Protein AF-A0A915CY37-F1 (afdb_monomer_lite)

pLDDT: mean 70.89, std 15.62, range [31.48, 91.0]

Radius of gyration: 23.29 Å; chains: 1; bounding box: 52×42×86 Å

Secondary structure (DSSP, 8-state):
--HHHHHHHHHHHHHHHHHHHHHHHHHHHHHHHHHHHH-GGGSSSS---HHHHHHHHHHHHHHHHHHHHHHHHHHHHSTT------HHHHHHHHHHHHHHHHHTHHHHHHHHHHHHHHHH-TTT--HHHHHHHHHHHHHHHHHHHHHHHHHHHHT--S---TTTT--HHHHHHHHHHHHHHHHHHHHHHHHHS--SSS----S--------------

Structure (mmCIF, N/CA/C/O backbone):
data_AF-A0A915CY37-F1
#
_entry.id   AF-A0A915CY37-F1
#
loop_
_atom_site.group_PDB
_atom_site.id
_atom_site.type_symbol
_atom_site.label_atom_id
_atom_site.label_alt_id
_atom_site.label_comp_id
_atom_site.label_asym_id
_atom_site.label_entity_id
_atom_site.label_seq_id
_atom_site.pdbx_PDB_ins_code
_atom_site.Cartn_x
_atom_site.Cartn_y
_atom_site.Cartn_z
_atom_site.occupancy
_atom_site.B_iso_or_equiv
_atom_site.auth_seq_id
_atom_site.auth_comp_id
_atom_site.auth_asym_id
_atom_site.auth_atom_id
_atom_site.pdbx_PDB_model_num
ATOM 1 N N . MET A 1 1 ? 27.012 -12.421 -18.383 1.00 58.69 1 MET A N 1
ATOM 2 C CA . MET A 1 1 ? 25.727 -11.743 -18.124 1.00 58.69 1 MET A CA 1
ATOM 3 C C . MET A 1 1 ? 26.058 -10.317 -17.745 1.00 58.69 1 MET A C 1
ATOM 5 O O . MET A 1 1 ? 26.716 -10.110 -16.731 1.00 58.69 1 MET A O 1
ATOM 9 N N . ASP A 1 2 ? 25.718 -9.362 -18.604 1.00 83.19 2 ASP A N 1
ATOM 10 C CA . ASP A 1 2 ? 26.128 -7.971 -18.419 1.00 83.19 2 ASP A CA 1
ATOM 11 C C . ASP A 1 2 ? 25.409 -7.345 -17.228 1.00 83.19 2 ASP A C 1
ATOM 13 O O . ASP A 1 2 ? 24.249 -7.659 -16.947 1.00 83.19 2 ASP A O 1
ATOM 17 N N . ARG A 1 3 ? 26.080 -6.428 -16.528 1.00 75.56 3 ARG A N 1
ATOM 18 C CA . ARG A 1 3 ? 25.553 -5.782 -15.314 1.00 75.56 3 ARG A CA 1
ATOM 19 C C . ARG A 1 3 ? 24.187 -5.117 -15.538 1.00 75.56 3 ARG A C 1
ATOM 21 O O . ARG A 1 3 ? 23.381 -5.074 -14.617 1.00 75.56 3 ARG A O 1
ATOM 28 N N . GLN A 1 4 ? 23.924 -4.628 -16.750 1.00 75.88 4 GLN A N 1
ATOM 29 C CA . GLN A 1 4 ? 22.629 -4.065 -17.148 1.00 75.88 4 GLN A CA 1
ATOM 30 C C . GLN A 1 4 ? 21.541 -5.136 -17.266 1.00 75.88 4 GLN A C 1
ATOM 32 O O . GLN A 1 4 ? 20.464 -4.966 -16.703 1.00 75.88 4 GLN A O 1
ATOM 37 N N . SER A 1 5 ? 21.842 -6.273 -17.903 1.00 78.25 5 SER A N 1
ATOM 38 C CA . SER A 1 5 ? 20.896 -7.391 -17.988 1.00 78.25 5 SER A CA 1
ATOM 39 C C . SER A 1 5 ? 20.498 -7.893 -16.596 1.00 78.25 5 SER A C 1
ATOM 41 O O . SER A 1 5 ? 19.314 -8.059 -16.325 1.00 78.25 5 SER A O 1
ATOM 43 N N . LEU A 1 6 ? 21.456 -8.023 -15.669 1.00 77.38 6 LEU A N 1
ATOM 44 C CA . LEU A 1 6 ? 21.175 -8.423 -14.287 1.00 77.38 6 LEU A CA 1
ATOM 45 C C . LEU A 1 6 ? 20.238 -7.450 -13.566 1.00 77.38 6 LEU A C 1
ATOM 47 O O . LEU A 1 6 ? 19.305 -7.896 -12.905 1.00 77.38 6 LEU A O 1
ATOM 51 N N . LYS A 1 7 ? 20.448 -6.138 -13.719 1.00 76.25 7 LYS A N 1
ATOM 52 C CA . LYS A 1 7 ? 19.550 -5.125 -13.147 1.00 76.25 7 LYS A CA 1
ATOM 53 C C . LYS A 1 7 ? 18.129 -5.236 -13.702 1.00 76.25 7 LYS A C 1
ATOM 55 O O . LYS A 1 7 ? 17.183 -5.184 -12.927 1.00 76.25 7 LYS A O 1
ATOM 60 N N . ALA A 1 8 ? 17.984 -5.441 -15.011 1.00 77.88 8 ALA A N 1
ATOM 61 C CA . ALA A 1 8 ? 16.674 -5.586 -15.642 1.00 77.88 8 ALA A CA 1
ATOM 62 C C . ALA A 1 8 ? 15.913 -6.823 -15.129 1.00 77.88 8 ALA A C 1
ATOM 64 O O . ALA A 1 8 ? 14.722 -6.738 -14.840 1.00 77.88 8 ALA A O 1
ATOM 65 N N . TYR A 1 9 ? 16.601 -7.959 -14.958 1.00 82.00 9 TYR A N 1
ATOM 66 C CA . TYR A 1 9 ? 15.995 -9.165 -14.381 1.00 82.00 9 TYR A CA 1
ATOM 67 C C . TYR A 1 9 ? 15.599 -8.985 -12.911 1.00 82.00 9 TYR A C 1
ATOM 69 O O . TYR A 1 9 ? 14.530 -9.446 -12.515 1.00 82.00 9 TYR A O 1
ATOM 77 N N . LEU A 1 10 ? 16.432 -8.313 -12.109 1.00 80.94 10 LEU A N 1
ATOM 78 C CA . LEU A 1 10 ? 16.114 -8.020 -10.708 1.00 80.94 10 LEU A CA 1
ATOM 79 C C . LEU A 1 10 ? 14.886 -7.110 -10.591 1.00 80.94 10 LEU A C 1
ATOM 81 O O . LEU A 1 10 ? 13.964 -7.440 -9.854 1.00 80.94 10 LEU A O 1
ATOM 85 N N . SER A 1 11 ? 14.822 -6.045 -11.391 1.00 79.75 11 SER A N 1
ATOM 86 C CA . SER A 1 11 ? 13.681 -5.121 -11.407 1.00 79.75 11 SER A CA 1
ATOM 87 C C . SER A 1 11 ? 12.370 -5.806 -11.819 1.00 79.75 11 SER A C 1
ATOM 89 O O . SER A 1 11 ? 11.317 -5.560 -11.224 1.00 79.75 11 SER A O 1
ATOM 91 N N . LEU A 1 12 ? 12.416 -6.728 -12.790 1.00 83.75 12 LEU A N 1
ATOM 92 C CA . LEU A 1 12 ? 11.251 -7.548 -13.134 1.00 83.75 12 LEU A CA 1
ATOM 93 C C . LEU A 1 12 ? 10.827 -8.437 -11.962 1.00 83.75 12 LEU A C 1
ATOM 95 O O . LEU A 1 12 ? 9.642 -8.519 -11.642 1.00 83.75 12 LEU A O 1
ATOM 99 N N . PHE A 1 13 ? 11.784 -9.134 -11.350 1.00 84.69 13 PHE A N 1
ATOM 100 C CA . PHE A 1 13 ? 11.511 -10.033 -10.233 1.00 84.69 13 PHE A CA 1
ATOM 101 C C . PHE A 1 13 ? 10.857 -9.284 -9.063 1.00 84.69 13 PHE A C 1
ATOM 103 O O . PHE A 1 13 ? 9.846 -9.741 -8.528 1.00 84.69 13 PHE A O 1
ATOM 110 N N . GLU A 1 14 ? 11.370 -8.100 -8.734 1.00 79.88 14 GLU A N 1
ATOM 111 C CA . GLU A 1 14 ? 10.792 -7.186 -7.744 1.00 79.88 14 GLU A CA 1
ATOM 112 C C . GLU A 1 14 ? 9.371 -6.757 -8.128 1.00 79.88 14 GLU A C 1
ATOM 114 O O . GLU A 1 14 ? 8.460 -6.847 -7.305 1.00 79.88 14 GLU A O 1
ATOM 119 N N . SER A 1 15 ? 9.143 -6.390 -9.393 1.00 83.62 15 SER A N 1
ATOM 120 C CA . SER A 1 15 ? 7.812 -6.018 -9.894 1.00 83.62 15 SER A CA 1
ATOM 121 C C . SER A 1 15 ? 6.802 -7.164 -9.753 1.00 83.62 15 SER A C 1
ATOM 123 O O . SER A 1 15 ? 5.663 -6.943 -9.343 1.00 83.62 15 SER A O 1
ATOM 125 N N . CYS A 1 16 ? 7.210 -8.407 -10.032 1.00 86.00 16 CYS A N 1
ATOM 126 C CA . CYS A 1 16 ? 6.372 -9.601 -9.868 1.00 86.00 16 CYS A CA 1
ATOM 127 C C . CYS A 1 16 ? 6.009 -9.871 -8.401 1.00 86.00 16 CYS A C 1
ATOM 129 O O . CYS A 1 16 ? 4.860 -10.223 -8.098 1.00 86.00 16 CYS A O 1
ATOM 131 N N . ILE A 1 17 ? 6.969 -9.707 -7.485 1.00 84.81 17 ILE A N 1
ATOM 132 C CA . ILE A 1 17 ? 6.712 -9.817 -6.044 1.00 84.81 17 ILE A CA 1
ATOM 133 C C . ILE A 1 17 ? 5.751 -8.715 -5.604 1.00 84.81 17 ILE A C 1
ATOM 135 O O . ILE A 1 17 ? 4.761 -9.014 -4.932 1.00 84.81 17 ILE A O 1
ATOM 139 N N . SER A 1 18 ? 6.000 -7.469 -6.016 1.00 82.75 18 SER A N 1
ATOM 140 C CA . SER A 1 18 ? 5.155 -6.332 -5.651 1.00 82.75 18 SER A CA 1
ATOM 141 C C . SER A 1 18 ? 3.719 -6.531 -6.147 1.00 82.75 18 SER A C 1
ATOM 143 O O . SER A 1 18 ? 2.783 -6.484 -5.345 1.00 82.75 18 SER A O 1
ATOM 145 N N . LEU A 1 19 ? 3.531 -6.925 -7.415 1.00 87.44 19 LEU A N 1
ATOM 146 C CA . LEU A 1 19 ? 2.213 -7.232 -7.986 1.00 87.44 19 LEU A CA 1
ATOM 147 C C . LEU A 1 19 ? 1.474 -8.310 -7.178 1.00 87.44 19 LEU A C 1
ATOM 149 O O . LEU A 1 19 ? 0.294 -8.157 -6.850 1.00 87.44 19 LEU A O 1
ATOM 153 N N . SER A 1 20 ? 2.175 -9.393 -6.832 1.00 87.69 20 SER A N 1
ATOM 154 C CA . SER A 1 20 ? 1.618 -10.483 -6.022 1.00 87.69 20 SER A CA 1
ATOM 155 C C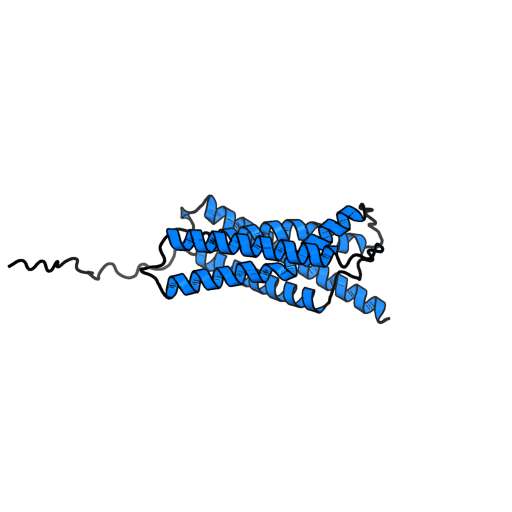 . SER A 1 20 ? 1.211 -9.994 -4.632 1.00 87.69 20 SER A C 1
ATOM 157 O O . SER A 1 20 ? 0.159 -10.379 -4.116 1.00 87.69 20 SER A O 1
ATOM 159 N N . SER A 1 21 ? 2.011 -9.109 -4.037 1.00 85.00 21 SER A N 1
ATOM 160 C CA . SER A 1 21 ? 1.745 -8.544 -2.717 1.00 85.00 21 SER A CA 1
ATOM 161 C C . SER A 1 21 ? 0.514 -7.630 -2.723 1.00 85.00 21 SER A C 1
ATOM 163 O O . SER A 1 21 ? -0.370 -7.812 -1.883 1.00 85.00 21 SER A O 1
ATOM 165 N N . HIS A 1 22 ? 0.362 -6.757 -3.727 1.00 86.31 22 HIS A N 1
ATOM 166 C CA . HIS A 1 22 ? -0.850 -5.954 -3.907 1.00 86.31 22 HIS A CA 1
ATOM 167 C C . HIS A 1 22 ? -2.082 -6.822 -4.117 1.00 86.31 22 HIS A C 1
ATOM 169 O O . HIS A 1 22 ? -3.117 -6.554 -3.513 1.00 86.31 22 HIS A O 1
ATOM 175 N N . PHE A 1 23 ? -1.993 -7.879 -4.927 1.00 89.44 23 PHE A N 1
ATOM 176 C CA . PHE A 1 23 ? -3.122 -8.785 -5.140 1.00 89.44 23 PHE A CA 1
ATOM 177 C C . PHE A 1 23 ? -3.599 -9.418 -3.825 1.00 89.44 23 PHE A C 1
ATOM 179 O O . PHE A 1 23 ? -4.795 -9.410 -3.519 1.00 89.44 23 PHE A O 1
ATOM 186 N N . ILE A 1 24 ? -2.660 -9.914 -3.014 1.00 86.81 24 ILE A N 1
ATOM 187 C CA . ILE A 1 24 ? -2.952 -10.482 -1.693 1.00 86.81 24 ILE A CA 1
ATOM 188 C C . ILE A 1 24 ? -3.543 -9.411 -0.767 1.00 86.81 24 ILE A C 1
ATOM 190 O O . ILE A 1 24 ? -4.560 -9.662 -0.116 1.00 86.81 24 ILE A O 1
ATOM 194 N N . ALA A 1 25 ? -2.954 -8.214 -0.728 1.00 84.94 25 ALA A N 1
ATOM 195 C CA . ALA A 1 25 ? -3.422 -7.105 0.097 1.00 84.94 25 ALA A CA 1
ATOM 196 C C . ALA A 1 25 ? -4.851 -6.683 -0.274 1.00 84.94 25 ALA A C 1
ATOM 198 O O . ALA A 1 25 ? -5.703 -6.581 0.609 1.00 84.94 25 ALA A O 1
ATOM 199 N N . ILE A 1 26 ? -5.146 -6.516 -1.567 1.00 89.94 26 ILE A N 1
ATOM 200 C CA . ILE A 1 26 ? -6.493 -6.220 -2.074 1.00 89.94 26 ILE A CA 1
ATOM 201 C C . ILE A 1 26 ? -7.457 -7.313 -1.613 1.00 89.94 26 ILE A C 1
ATOM 203 O O . ILE A 1 26 ? -8.455 -7.021 -0.957 1.00 89.94 26 ILE A O 1
ATOM 207 N N . ALA A 1 27 ? -7.142 -8.584 -1.873 1.00 88.88 27 ALA A N 1
ATOM 208 C CA . ALA A 1 27 ? -8.024 -9.693 -1.522 1.00 88.88 27 ALA A CA 1
ATOM 209 C C . ALA A 1 27 ? -8.322 -9.757 -0.012 1.00 88.88 27 ALA A C 1
ATOM 211 O O . ALA A 1 27 ? -9.480 -9.908 0.393 1.00 88.88 27 ALA A O 1
ATOM 212 N N . LEU A 1 28 ? -7.297 -9.625 0.835 1.00 88.19 28 LEU A N 1
ATOM 213 C CA . LEU A 1 28 ? -7.430 -9.750 2.287 1.00 88.19 28 LEU A CA 1
ATOM 214 C C . LEU A 1 28 ? -8.090 -8.520 2.916 1.00 88.19 28 LEU A C 1
ATOM 216 O O . LEU A 1 28 ? -9.052 -8.668 3.677 1.00 88.19 28 LEU A O 1
ATOM 220 N N . PHE A 1 29 ? -7.641 -7.309 2.579 1.00 89.19 29 PHE A N 1
ATOM 221 C CA . PHE A 1 29 ? -8.205 -6.086 3.147 1.00 89.19 29 PHE A CA 1
ATOM 222 C C . PHE A 1 29 ? -9.615 -5.803 2.632 1.00 89.19 29 PHE A C 1
ATOM 224 O O . PHE A 1 29 ? -10.470 -5.444 3.441 1.00 89.19 29 PHE A O 1
ATOM 231 N N . SER A 1 30 ? -9.927 -6.042 1.353 1.00 91.00 30 SER A N 1
ATOM 232 C CA . SER A 1 30 ? -11.305 -5.913 0.855 1.00 91.00 30 SER A CA 1
ATOM 233 C C . SER A 1 30 ? -12.243 -6.909 1.534 1.00 91.00 30 SER A C 1
ATOM 235 O O . SER A 1 30 ? -13.367 -6.553 1.898 1.00 91.00 30 SER A O 1
ATOM 237 N N . ARG A 1 31 ? -11.784 -8.142 1.782 1.00 88.06 31 ARG A N 1
ATOM 238 C CA . ARG A 1 31 ? -12.565 -9.148 2.513 1.00 88.06 31 ARG A CA 1
ATOM 239 C C . ARG A 1 31 ? -12.806 -8.737 3.967 1.00 88.06 31 ARG A C 1
ATOM 241 O O . ARG A 1 31 ? -13.934 -8.852 4.451 1.00 88.06 31 ARG A O 1
ATOM 248 N N . LEU A 1 32 ? -11.783 -8.241 4.662 1.00 86.38 32 LEU A N 1
ATOM 249 C CA . LEU A 1 32 ? -11.913 -7.716 6.026 1.00 86.38 32 LEU A CA 1
A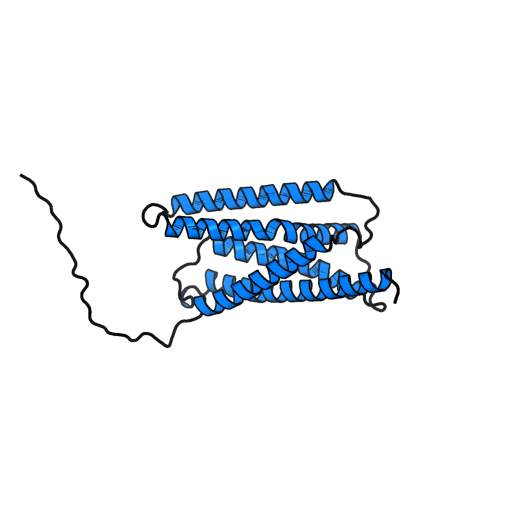TOM 250 C C . LEU A 1 32 ? -12.860 -6.513 6.082 1.00 86.38 32 LEU A C 1
ATOM 252 O O . LEU A 1 32 ? -13.743 -6.473 6.939 1.00 86.38 32 LEU A O 1
ATOM 256 N N . LEU A 1 33 ? -12.733 -5.576 5.140 1.00 89.19 33 LEU A N 1
ATOM 257 C CA . LEU A 1 33 ? -13.603 -4.407 5.018 1.00 89.19 33 LEU A CA 1
ATOM 258 C C . LEU A 1 33 ? -15.063 -4.825 4.786 1.00 89.19 33 LEU A C 1
ATOM 260 O O . LEU A 1 33 ? -15.971 -4.315 5.445 1.00 89.19 33 LEU A O 1
ATOM 264 N N . TYR A 1 34 ? -15.294 -5.819 3.923 1.00 88.62 34 TYR A N 1
ATOM 265 C CA . TYR A 1 34 ? -16.619 -6.392 3.693 1.00 88.62 34 TYR A CA 1
ATOM 266 C C . TYR A 1 34 ? -17.222 -6.974 4.980 1.00 88.62 34 TYR A C 1
ATOM 268 O O . TYR A 1 34 ? -18.375 -6.680 5.310 1.00 88.62 34 TYR A O 1
ATOM 276 N N . TYR A 1 35 ? -16.452 -7.749 5.755 1.00 85.75 35 TYR A N 1
ATOM 277 C CA . TYR A 1 35 ? -16.937 -8.271 7.037 1.00 85.75 35 TYR A CA 1
ATOM 278 C C . TYR A 1 35 ? -17.208 -7.158 8.055 1.00 85.75 35 TYR A C 1
ATOM 280 O O . TYR A 1 35 ? -18.227 -7.197 8.748 1.00 85.75 35 TYR A O 1
ATOM 288 N N . ALA A 1 36 ? -16.349 -6.142 8.108 1.00 84.38 36 ALA A N 1
ATOM 289 C CA . ALA A 1 36 ? -16.472 -5.011 9.020 1.00 84.38 36 ALA A CA 1
ATOM 290 C C . ALA A 1 36 ? -17.715 -4.146 8.756 1.00 84.38 36 ALA A C 1
ATOM 292 O O . ALA A 1 36 ? -18.357 -3.662 9.694 1.00 84.38 36 ALA A O 1
ATOM 293 N N . ILE A 1 37 ? -18.060 -3.941 7.484 1.00 83.44 37 ILE A N 1
ATOM 294 C CA . ILE A 1 37 ? -19.181 -3.089 7.077 1.00 83.44 37 ILE A CA 1
ATOM 295 C C . ILE A 1 37 ? -20.487 -3.886 7.078 1.00 83.44 37 ILE A C 1
ATOM 297 O O . ILE A 1 37 ? -21.446 -3.479 7.734 1.00 83.44 37 ILE A O 1
ATOM 301 N N . PHE A 1 38 ? -20.516 -5.038 6.402 1.00 84.12 38 PHE A N 1
ATOM 302 C CA . PHE A 1 38 ? -21.759 -5.751 6.086 1.00 84.12 3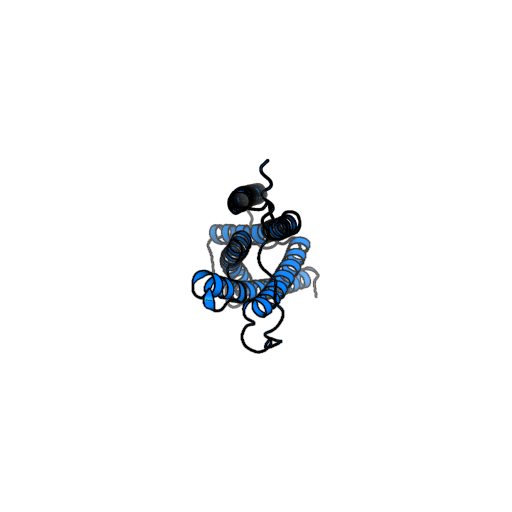8 PHE A CA 1
ATOM 303 C C . PHE A 1 38 ? -22.044 -6.952 6.994 1.00 84.12 38 PHE A C 1
ATOM 305 O O . PHE A 1 38 ? -23.203 -7.306 7.200 1.00 84.12 38 PHE A O 1
ATOM 312 N N . LYS A 1 39 ? -21.018 -7.590 7.572 1.00 80.31 39 LYS A N 1
ATOM 313 C CA . LYS A 1 39 ? -21.164 -8.821 8.376 1.00 80.31 39 LYS A CA 1
ATOM 314 C C . LYS A 1 39 ? -20.598 -8.677 9.792 1.00 80.31 39 LYS A C 1
ATOM 316 O O . LYS A 1 39 ? -19.980 -9.600 10.318 1.00 80.31 39 LYS A O 1
ATOM 321 N N . ARG A 1 40 ? -20.897 -7.554 10.458 1.00 73.62 40 ARG A N 1
ATOM 322 C CA . ARG A 1 40 ? -20.432 -7.245 11.829 1.00 73.62 40 ARG A CA 1
ATOM 323 C C . ARG A 1 40 ? -20.666 -8.371 12.840 1.00 73.62 40 ARG A C 1
ATOM 325 O O . ARG A 1 40 ? -19.817 -8.610 13.685 1.00 73.62 40 ARG A O 1
ATOM 332 N N . LYS A 1 41 ? -21.781 -9.103 12.716 1.00 73.50 41 LYS A N 1
ATOM 333 C CA . LYS A 1 41 ? -22.140 -10.234 13.596 1.00 73.50 41 LYS A CA 1
ATOM 334 C C . LYS A 1 41 ? -21.164 -11.424 13.528 1.00 73.50 41 LYS A C 1
ATOM 336 O O . LYS A 1 41 ? -21.216 -12.282 14.401 1.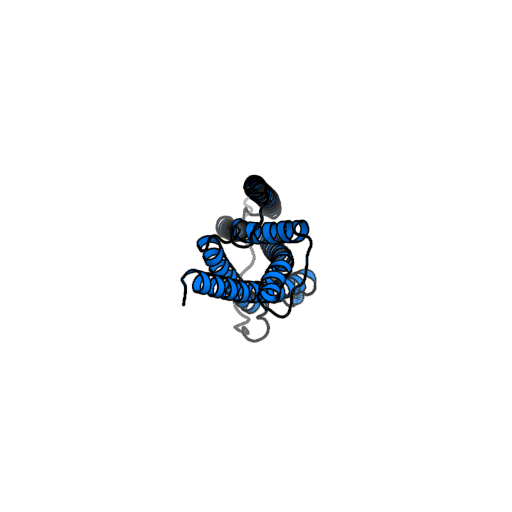00 73.50 41 LYS A O 1
ATOM 341 N N . VAL A 1 42 ? -20.327 -11.503 12.490 1.00 72.94 42 VAL A N 1
ATOM 342 C CA . VAL A 1 42 ? -19.346 -12.583 12.280 1.00 72.94 42 VAL A CA 1
ATOM 343 C C . VAL A 1 42 ? -18.010 -12.276 12.965 1.00 72.94 42 VAL A C 1
ATOM 345 O O . VAL A 1 42 ? -17.263 -13.200 13.274 1.00 72.94 42 VAL A O 1
ATOM 348 N N . MET A 1 43 ? -17.706 -11.003 13.235 1.00 69.50 43 MET A N 1
ATOM 349 C CA . MET A 1 43 ? -16.449 -10.631 13.881 1.00 69.50 43 MET A CA 1
ATOM 350 C C . MET A 1 43 ? -16.490 -10.923 15.383 1.00 69.50 43 MET A C 1
ATOM 352 O O . MET A 1 43 ? -17.478 -10.645 16.063 1.00 69.50 43 MET A O 1
ATOM 356 N N . SER A 1 44 ? -15.384 -11.442 15.918 1.00 64.81 44 SER A N 1
ATOM 357 C CA . SER A 1 44 ? -15.204 -11.657 17.361 1.00 64.81 44 SER A CA 1
ATOM 358 C C . SER A 1 44 ? -15.219 -10.346 18.159 1.00 64.81 44 SER A C 1
ATOM 360 O O . SER A 1 44 ? -15.607 -10.337 19.329 1.00 64.81 44 SER A O 1
ATOM 362 N N . VAL A 1 45 ? -14.849 -9.240 17.509 1.00 64.19 45 VAL A N 1
ATOM 363 C CA . VAL A 1 45 ? -14.839 -7.881 18.054 1.00 64.19 45 VAL A CA 1
ATOM 364 C C . VAL A 1 45 ? -16.093 -7.142 17.586 1.00 64.19 45 VAL A C 1
ATOM 366 O O . VAL A 1 45 ? -16.357 -7.069 16.389 1.00 64.19 45 VAL A O 1
ATOM 369 N N . GLY A 1 46 ? -16.852 -6.561 18.522 1.00 60.66 46 GLY A N 1
ATOM 370 C CA . GLY A 1 46 ? -18.139 -5.915 18.222 1.00 60.66 46 GLY A CA 1
ATOM 371 C C . GLY A 1 46 ? -18.056 -4.749 17.227 1.00 60.66 46 GLY A C 1
ATOM 372 O O . GLY A 1 46 ? -19.016 -4.501 16.498 1.00 60.66 46 GLY A O 1
ATOM 373 N N . GLN A 1 47 ? -16.913 -4.054 17.155 1.00 69.38 47 GLN A N 1
ATOM 374 C CA . GLN A 1 47 ? -16.669 -2.990 16.180 1.00 69.38 47 GLN A CA 1
ATOM 375 C C . GLN A 1 47 ? -15.163 -2.757 15.972 1.00 69.38 47 GLN A C 1
ATOM 377 O O . GLN A 1 47 ? -14.398 -2.692 16.934 1.00 69.38 47 GLN A O 1
ATOM 382 N N . LEU A 1 48 ? -14.735 -2.606 14.715 1.00 75.31 48 LEU A N 1
ATOM 383 C CA . LEU A 1 48 ? -13.382 -2.151 14.372 1.00 75.31 48 LEU A CA 1
ATOM 384 C C . LEU A 1 48 ? -13.239 -0.646 14.640 1.00 75.31 48 LEU A C 1
ATOM 386 O O . LEU A 1 48 ? -14.204 0.107 14.486 1.00 75.31 48 LEU A O 1
ATOM 390 N N . SER A 1 49 ? -12.042 -0.197 15.035 1.00 76.62 49 SER A N 1
ATOM 391 C CA . SER A 1 49 ? -11.790 1.241 15.173 1.00 76.62 49 SER A CA 1
ATOM 392 C C . SER A 1 49 ? -11.857 1.919 13.803 1.00 76.62 49 SER A C 1
ATOM 394 O O . SER A 1 49 ? -11.553 1.315 12.773 1.00 76.62 49 SER A O 1
ATOM 396 N N . HIS A 1 50 ? -12.271 3.187 13.785 1.00 77.00 50 HIS A N 1
ATOM 397 C CA . HIS A 1 50 ? -12.373 3.940 12.536 1.00 77.00 50 HIS A CA 1
ATOM 398 C C . HIS A 1 50 ? -10.994 4.113 11.878 1.00 77.00 50 HIS A C 1
ATOM 400 O O . HIS A 1 50 ? -10.905 4.080 10.657 1.00 77.00 50 HIS A O 1
ATOM 406 N N . SER A 1 51 ? -9.920 4.195 12.672 1.00 75.25 51 SER A N 1
ATOM 407 C CA . SER A 1 51 ? -8.538 4.225 12.180 1.00 75.25 51 SER A CA 1
ATOM 408 C C . SER A 1 51 ? -8.155 2.935 11.454 1.00 75.25 51 SER A C 1
ATOM 410 O O . SER A 1 51 ? -7.549 2.991 10.393 1.00 75.25 51 SER A O 1
ATOM 412 N N . MET A 1 52 ? -8.576 1.771 11.965 1.00 80.81 52 MET A N 1
ATOM 413 C CA . MET A 1 52 ? -8.351 0.485 11.294 1.00 80.81 52 MET A CA 1
ATOM 414 C C . MET A 1 52 ? -9.138 0.384 9.981 1.00 80.81 52 MET A C 1
ATOM 416 O O . MET A 1 52 ? -8.631 -0.130 8.991 1.00 80.81 52 MET A O 1
ATOM 420 N N . LEU A 1 53 ? -10.371 0.900 9.946 1.00 83.38 53 LEU A N 1
ATOM 421 C CA . LEU A 1 53 ? -11.149 0.976 8.704 1.00 83.38 53 LEU A CA 1
ATOM 422 C C . LEU A 1 53 ? -10.486 1.893 7.672 1.00 83.38 53 LEU A C 1
ATOM 424 O O . LEU A 1 53 ? -10.380 1.507 6.512 1.00 83.38 53 LEU A O 1
ATOM 428 N N . ALA A 1 54 ? -10.025 3.072 8.096 1.00 80.50 54 ALA A N 1
ATOM 429 C CA . ALA A 1 54 ? -9.319 4.013 7.234 1.00 80.50 54 ALA A CA 1
ATOM 430 C C . ALA A 1 54 ? -8.021 3.403 6.684 1.00 80.50 54 ALA A C 1
ATOM 432 O O . ALA A 1 54 ? -7.795 3.479 5.483 1.00 80.50 54 ALA A O 1
ATOM 433 N N . PHE A 1 55 ? -7.246 2.723 7.536 1.00 83.56 55 PHE A N 1
ATOM 434 C CA . PHE A 1 55 ? -6.045 1.975 7.158 1.00 83.56 55 PHE A CA 1
ATOM 435 C C . PHE A 1 55 ? -6.329 0.926 6.073 1.00 83.56 55 PHE A C 1
ATOM 437 O O . PHE A 1 55 ? -5.669 0.897 5.036 1.00 83.56 55 PHE A O 1
ATOM 444 N N . MET A 1 56 ? -7.342 0.078 6.282 1.00 86.62 56 MET A N 1
ATOM 445 C CA . MET A 1 56 ? -7.697 -0.957 5.305 1.00 86.62 56 MET A CA 1
ATOM 446 C C . MET A 1 56 ? -8.193 -0.347 3.991 1.00 86.62 56 MET A C 1
ATOM 448 O O . MET A 1 56 ? -7.841 -0.832 2.919 1.00 86.62 56 MET A O 1
ATOM 452 N N . LEU A 1 57 ? -8.988 0.724 4.057 1.00 86.75 57 LEU A N 1
ATOM 453 C CA . LEU A 1 57 ? -9.502 1.402 2.870 1.00 86.75 57 LEU A CA 1
ATOM 454 C C . LEU A 1 57 ? -8.381 2.069 2.062 1.00 86.75 57 LEU A C 1
ATOM 456 O O . LEU A 1 57 ? -8.349 1.902 0.844 1.00 86.75 57 LEU A O 1
ATOM 460 N N . SER A 1 58 ? -7.459 2.786 2.713 1.00 83.50 58 SER A N 1
ATOM 461 C CA . SER A 1 58 ? -6.334 3.433 2.027 1.00 83.50 58 SER A CA 1
ATOM 462 C C . SER A 1 58 ? -5.441 2.408 1.338 1.00 83.50 58 SER A C 1
ATOM 464 O O . SER A 1 58 ? -5.090 2.603 0.179 1.00 83.50 58 SER A O 1
ATOM 466 N N . HIS A 1 59 ? -5.148 1.284 1.999 1.00 85.94 59 HIS A N 1
ATOM 467 C CA . HIS A 1 59 ? -4.352 0.209 1.405 1.00 85.94 59 HIS A CA 1
ATOM 468 C C . HIS A 1 59 ? -5.013 -0.427 0.186 1.00 85.94 59 HIS A C 1
ATOM 470 O O . HIS A 1 59 ? -4.331 -0.686 -0.802 1.00 85.94 59 HIS A O 1
ATOM 476 N N . VAL A 1 60 ? -6.325 -0.674 0.234 1.00 90.12 60 VAL A N 1
ATOM 477 C CA . VAL A 1 60 ? -7.056 -1.226 -0.916 1.00 90.12 60 VAL A CA 1
ATOM 478 C C . VAL A 1 60 ? -7.038 -0.240 -2.079 1.00 90.12 60 VAL A C 1
ATOM 480 O O . VAL A 1 60 ? -6.735 -0.643 -3.196 1.00 90.12 60 VAL A O 1
ATOM 483 N N . LEU A 1 61 ? -7.334 1.040 -1.832 1.00 88.75 61 LEU A N 1
ATOM 484 C CA . LEU A 1 61 ? -7.369 2.053 -2.888 1.00 88.75 61 LEU A CA 1
ATOM 485 C C . LEU A 1 61 ? -6.002 2.220 -3.557 1.00 88.75 61 LEU A C 1
ATOM 487 O O . LEU A 1 61 ? -5.927 2.131 -4.780 1.00 88.75 61 LEU A O 1
ATOM 491 N N . LEU A 1 62 ? -4.941 2.387 -2.761 1.00 85.94 62 LEU A N 1
ATOM 492 C CA . LEU A 1 62 ? -3.579 2.553 -3.271 1.00 85.94 62 LEU A CA 1
ATOM 493 C C . LEU A 1 62 ? -3.077 1.287 -3.980 1.00 85.94 62 LEU A C 1
ATOM 495 O O . LEU A 1 62 ? -2.513 1.376 -5.066 1.00 85.94 62 LEU A O 1
ATOM 499 N N . SER A 1 63 ? -3.357 0.098 -3.434 1.00 88.31 63 SER A N 1
ATOM 500 C CA . SER A 1 63 ? -2.976 -1.163 -4.085 1.00 88.31 63 SER A CA 1
ATOM 501 C C . SER A 1 63 ? -3.715 -1.380 -5.400 1.00 88.31 63 SER A C 1
ATOM 503 O O . SER A 1 63 ? -3.106 -1.835 -6.361 1.00 88.31 63 SER A O 1
ATOM 505 N N . CYS A 1 64 ? -5.005 -1.039 -5.485 1.00 90.25 64 CYS A N 1
ATOM 506 C CA . CYS A 1 64 ? -5.763 -1.137 -6.734 1.00 90.25 64 CYS A CA 1
ATOM 507 C C . CYS A 1 64 ? -5.187 -0.225 -7.821 1.00 90.25 64 CYS A C 1
ATOM 509 O O . CYS A 1 64 ? -5.168 -0.616 -8.985 1.00 90.25 64 CYS A O 1
ATOM 511 N N . THR A 1 65 ? -4.720 0.973 -7.465 1.00 86.19 65 THR A N 1
ATOM 512 C CA . THR A 1 65 ? -4.090 1.892 -8.421 1.00 86.19 65 THR A CA 1
ATOM 513 C C . THR A 1 65 ? -2.682 1.445 -8.823 1.00 86.19 65 THR A C 1
ATOM 515 O O . THR A 1 65 ? -2.395 1.416 -10.019 1.00 86.19 65 THR A O 1
ATOM 518 N N . SER A 1 66 ? -1.848 1.013 -7.868 1.00 85.31 66 SER A N 1
ATOM 519 C CA . SER A 1 66 ? -0.504 0.452 -8.109 1.00 85.31 66 SER A CA 1
ATOM 520 C C . SER A 1 66 ? -0.536 -0.818 -8.960 1.00 85.31 66 SER A C 1
ATOM 522 O O . SER A 1 66 ? 0.303 -1.021 -9.836 1.00 85.31 66 SER A O 1
ATOM 524 N N . PHE A 1 67 ? -1.544 -1.672 -8.755 1.00 88.38 67 PHE A N 1
ATOM 525 C CA . PHE A 1 67 ? -1.668 -2.954 -9.447 1.00 88.38 67 PHE A CA 1
ATOM 526 C C . PHE A 1 67 ? -1.655 -2.802 -10.972 1.00 88.38 67 PHE A C 1
ATOM 528 O O . PHE A 1 67 ? -0.970 -3.554 -11.663 1.00 88.38 67 PHE A O 1
ATOM 535 N N . TRP A 1 68 ? -2.376 -1.814 -11.509 1.00 86.94 68 TRP A N 1
ATOM 536 C CA . TRP A 1 68 ? -2.431 -1.583 -12.955 1.00 86.94 68 TRP A CA 1
ATOM 537 C C . TRP A 1 68 ? -1.092 -1.122 -13.530 1.00 86.94 68 TRP A C 1
ATOM 539 O O . TRP A 1 68 ? -0.730 -1.540 -14.630 1.00 86.94 68 TRP A O 1
ATOM 549 N N . TYR A 1 69 ? -0.349 -0.303 -12.782 1.00 85.94 69 TYR A N 1
ATOM 550 C CA . TYR A 1 69 ? 0.994 0.127 -13.164 1.00 85.94 69 TYR A CA 1
ATOM 551 C C . TYR A 1 69 ? 1.956 -1.064 -13.250 1.00 85.94 69 TYR A C 1
ATOM 553 O O . TYR A 1 69 ? 2.574 -1.295 -14.288 1.00 85.94 69 TYR A O 1
ATOM 561 N N . LEU A 1 70 ? 2.028 -1.868 -12.188 1.00 85.25 70 LEU A N 1
ATOM 562 C CA . LEU A 1 70 ? 2.926 -3.023 -12.116 1.00 85.25 70 LEU A CA 1
ATOM 563 C C . LEU A 1 70 ? 2.573 -4.093 -13.152 1.00 85.25 70 LEU A C 1
ATOM 565 O O . LEU A 1 70 ? 3.462 -4.676 -13.773 1.00 85.25 70 LEU A O 1
ATOM 569 N N . LEU A 1 71 ? 1.278 -4.315 -13.393 1.00 88.25 71 LEU A N 1
ATOM 570 C CA . LEU A 1 71 ? 0.818 -5.222 -14.439 1.00 88.25 71 LEU A CA 1
ATOM 571 C C . LEU A 1 71 ? 1.303 -4.761 -15.819 1.00 88.25 71 LEU A C 1
ATOM 573 O O . LEU A 1 71 ? 1.780 -5.579 -16.603 1.00 88.25 71 LEU A O 1
ATOM 577 N N . TYR A 1 72 ? 1.231 -3.457 -16.101 1.00 84.88 72 TYR A N 1
ATOM 578 C CA . TYR A 1 72 ? 1.773 -2.894 -17.335 1.00 84.88 72 TYR A CA 1
ATOM 579 C C . TYR A 1 72 ? 3.289 -3.106 -17.451 1.00 84.88 72 TYR A C 1
ATOM 581 O O . TYR A 1 72 ? 3.749 -3.559 -18.498 1.00 84.88 72 TYR A O 1
ATOM 589 N N . VAL A 1 73 ? 4.056 -2.831 -16.388 1.00 83.19 73 VAL A N 1
ATOM 590 C CA . VAL A 1 73 ? 5.521 -3.016 -16.373 1.00 83.19 73 VAL A CA 1
ATOM 591 C C . VAL A 1 73 ? 5.897 -4.464 -16.707 1.00 83.19 73 VAL A C 1
ATOM 593 O O . VAL A 1 73 ? 6.768 -4.695 -17.544 1.00 83.19 73 VAL A O 1
ATOM 596 N N . ILE A 1 74 ? 5.200 -5.440 -16.118 1.00 86.19 74 ILE A N 1
ATOM 597 C CA . ILE A 1 74 ? 5.455 -6.870 -16.347 1.00 86.19 74 ILE A CA 1
ATOM 598 C C . ILE A 1 74 ? 5.066 -7.294 -17.767 1.00 86.19 74 ILE A C 1
ATOM 600 O O . ILE A 1 74 ? 5.834 -7.993 -18.427 1.00 86.19 74 ILE A O 1
ATOM 604 N N . ILE A 1 75 ? 3.896 -6.870 -18.261 1.00 85.50 75 ILE A N 1
ATOM 605 C CA . ILE A 1 75 ? 3.453 -7.212 -19.621 1.00 85.50 75 ILE A CA 1
ATOM 606 C C . ILE A 1 75 ? 4.425 -6.635 -20.651 1.00 85.50 75 ILE A C 1
ATOM 608 O O . ILE A 1 75 ? 4.861 -7.356 -21.544 1.00 85.50 75 ILE A O 1
ATOM 612 N N . ASN A 1 76 ? 4.822 -5.372 -20.502 1.00 81.19 76 ASN A N 1
ATOM 613 C CA . ASN A 1 76 ? 5.699 -4.703 -21.460 1.00 81.19 76 ASN A CA 1
ATOM 614 C C . ASN A 1 76 ? 7.154 -5.209 -21.410 1.00 81.19 76 ASN A C 1
ATOM 616 O O . ASN A 1 76 ? 7.928 -4.949 -22.328 1.00 81.19 76 ASN A O 1
ATOM 620 N N . TRP A 1 77 ? 7.535 -5.954 -20.365 1.00 79.06 77 TRP A N 1
ATOM 621 C CA . TRP A 1 77 ? 8.803 -6.687 -20.332 1.00 79.06 77 TRP A CA 1
ATOM 622 C C . TRP A 1 77 ? 8.779 -7.935 -21.231 1.00 79.06 77 TRP A C 1
ATOM 624 O O . TRP A 1 77 ? 9.829 -8.410 -21.664 1.00 79.06 77 TRP A O 1
ATOM 634 N N . THR A 1 78 ? 7.594 -8.469 -21.557 1.00 76.69 78 THR A N 1
ATOM 635 C CA . THR A 1 78 ? 7.487 -9.602 -22.481 1.00 76.69 78 THR A CA 1
ATOM 636 C C . THR A 1 78 ? 7.611 -9.134 -23.939 1.00 76.69 78 THR A C 1
ATOM 638 O O . THR A 1 78 ? 6.815 -8.316 -24.398 1.00 76.69 78 THR A O 1
ATOM 641 N N . PRO A 1 79 ? 8.563 -9.678 -24.721 1.00 67.69 79 PRO A N 1
ATOM 642 C CA . PRO A 1 79 ? 8.910 -9.152 -26.048 1.00 67.69 79 PRO A CA 1
ATOM 643 C C . PRO A 1 79 ? 7.782 -9.263 -27.088 1.00 67.69 79 PRO A C 1
ATOM 645 O O . PRO A 1 79 ? 7.832 -8.602 -28.120 1.00 67.69 79 PRO A O 1
ATOM 648 N N . ASN A 1 80 ? 6.757 -10.077 -26.816 1.00 71.50 80 ASN A N 1
ATOM 649 C CA . ASN A 1 80 ? 5.630 -10.311 -27.719 1.00 71.50 80 ASN A CA 1
ATOM 650 C C . ASN A 1 80 ? 4.391 -9.458 -27.396 1.00 71.50 80 ASN A C 1
ATOM 652 O O . ASN A 1 80 ? 3.433 -9.478 -28.167 1.00 71.50 80 ASN A O 1
ATOM 656 N N . PHE A 1 81 ? 4.386 -8.721 -26.280 1.00 66.50 81 PHE A N 1
ATOM 657 C CA . PHE A 1 81 ? 3.255 -7.893 -25.860 1.00 66.50 81 PHE A CA 1
ATOM 658 C C . PHE A 1 81 ? 3.691 -6.439 -25.692 1.00 66.50 81 PHE A C 1
ATOM 660 O O . PHE A 1 81 ? 3.972 -5.974 -24.592 1.00 66.50 81 PHE A O 1
ATOM 667 N N . VAL A 1 82 ? 3.706 -5.694 -26.798 1.00 67.19 82 VAL A N 1
ATOM 668 C CA . VAL A 1 82 ? 3.891 -4.240 -26.756 1.00 67.19 82 VAL A CA 1
ATOM 669 C C . VAL A 1 82 ? 2.518 -3.585 -26.680 1.00 67.19 82 VAL A C 1
ATOM 671 O O . VAL A 1 82 ? 1.812 -3.473 -27.682 1.00 67.19 82 VAL A O 1
ATOM 674 N N . ILE A 1 83 ? 2.124 -3.157 -25.482 1.00 70.19 83 ILE A N 1
ATOM 675 C CA . ILE A 1 83 ? 0.914 -2.353 -25.292 1.00 70.19 83 ILE A CA 1
ATOM 676 C C . ILE A 1 83 ? 1.346 -0.891 -25.222 1.00 70.19 83 ILE A C 1
ATOM 678 O O . ILE A 1 83 ? 1.978 -0.469 -24.260 1.00 70.19 83 ILE A O 1
ATOM 682 N N . SER A 1 84 ? 1.023 -0.100 -26.243 1.00 69.75 84 SER A N 1
ATOM 683 C CA . SER A 1 84 ? 1.353 1.327 -26.242 1.00 69.75 84 SER A CA 1
ATOM 684 C C . SER A 1 84 ? 0.338 2.102 -25.396 1.00 69.75 84 SER A C 1
ATOM 686 O O . SER A 1 84 ? -0.811 2.270 -25.799 1.00 69.75 84 SER A O 1
ATOM 688 N N . TYR A 1 85 ? 0.753 2.570 -24.218 1.00 68.25 85 TYR A N 1
ATOM 689 C CA . TYR A 1 85 ? -0.014 3.527 -23.416 1.00 68.25 85 TYR A CA 1
ATOM 690 C C . TYR A 1 85 ? 0.485 4.956 -23.634 1.00 68.25 85 TYR A C 1
ATOM 692 O O . TYR A 1 85 ? 1.655 5.197 -23.934 1.00 68.25 85 TYR A O 1
ATOM 700 N N . ASN A 1 86 ? -0.403 5.932 -23.424 1.00 77.75 86 ASN A N 1
ATOM 701 C CA . ASN A 1 86 ? -0.005 7.334 -23.358 1.00 77.75 86 ASN A CA 1
ATOM 702 C C . ASN A 1 86 ? 1.004 7.519 -22.208 1.00 77.75 86 ASN A C 1
ATOM 704 O O . ASN A 1 86 ? 0.690 7.213 -21.055 1.00 77.75 86 ASN A O 1
ATOM 708 N N . LYS A 1 87 ? 2.192 8.058 -22.518 1.00 74.44 87 LYS A N 1
ATOM 709 C CA . LYS A 1 87 ? 3.272 8.326 -21.551 1.00 74.44 87 LYS A CA 1
ATOM 710 C C . LYS A 1 87 ? 2.789 9.111 -20.326 1.00 74.44 87 LYS A C 1
ATOM 712 O O . LYS A 1 87 ? 3.255 8.862 -19.221 1.00 74.44 87 LYS A O 1
ATOM 717 N N . GLN A 1 88 ? 1.820 10.012 -20.504 1.00 75.06 88 GLN A N 1
ATOM 718 C CA . GLN A 1 88 ? 1.231 10.781 -19.406 1.00 75.06 88 GLN A CA 1
ATOM 719 C C . GLN A 1 88 ? 0.448 9.893 -18.433 1.00 75.06 88 GLN A C 1
ATOM 721 O O . GLN A 1 88 ? 0.581 10.048 -17.226 1.00 75.06 88 GLN A O 1
ATOM 726 N N . ILE A 1 89 ? -0.343 8.942 -18.940 1.00 77.81 89 ILE A N 1
ATOM 727 C CA . ILE A 1 89 ? -1.105 8.008 -18.097 1.00 77.81 89 ILE A CA 1
ATOM 728 C C . ILE A 1 89 ? -0.141 7.122 -17.311 1.00 77.81 89 ILE A C 1
ATOM 730 O O . ILE A 1 89 ? -0.325 6.926 -16.114 1.00 77.81 89 ILE A O 1
ATOM 734 N N . LEU A 1 90 ? 0.912 6.635 -17.971 1.00 76.75 90 LEU A N 1
ATOM 735 C CA . LEU A 1 90 ? 1.925 5.812 -17.323 1.00 76.75 90 LEU A CA 1
ATOM 736 C C . LEU A 1 90 ? 2.652 6.570 -16.206 1.00 76.75 90 LEU A C 1
ATOM 738 O O . LEU A 1 90 ? 2.863 6.012 -15.134 1.00 76.75 90 LEU A O 1
ATOM 742 N N . TYR A 1 91 ? 2.975 7.844 -16.439 1.00 77.56 91 TYR A N 1
ATOM 743 C CA . TYR A 1 91 ? 3.560 8.713 -15.423 1.00 77.56 91 TYR A CA 1
ATOM 744 C C . TYR A 1 91 ? 2.641 8.859 -14.206 1.00 77.56 91 TYR A C 1
ATOM 746 O O . TYR A 1 91 ? 3.077 8.623 -13.085 1.00 77.56 91 TYR A O 1
ATOM 754 N N . TRP A 1 92 ? 1.360 9.183 -14.411 1.00 81.81 92 TRP A N 1
ATOM 755 C CA . TRP A 1 92 ? 0.410 9.321 -13.303 1.00 81.81 92 TRP A CA 1
ATOM 756 C C . TRP A 1 92 ? 0.234 8.020 -12.516 1.00 81.81 92 TRP A C 1
ATOM 758 O O . TRP A 1 92 ? 0.124 8.058 -11.294 1.00 81.81 92 TRP A O 1
ATOM 768 N N . LEU A 1 93 ? 0.241 6.874 -13.195 1.00 80.50 93 LEU A N 1
ATOM 769 C CA . LEU A 1 93 ? 0.167 5.564 -12.552 1.00 80.50 93 LEU A CA 1
ATOM 770 C C . LEU A 1 93 ? 1.437 5.243 -11.744 1.00 80.50 93 LEU A C 1
ATOM 772 O O . LEU A 1 93 ? 1.327 4.837 -10.589 1.00 80.50 93 LEU A O 1
ATOM 776 N N . GLY A 1 94 ? 2.624 5.493 -12.303 1.00 77.88 94 GLY A N 1
ATOM 777 C CA . GLY A 1 94 ? 3.899 5.305 -11.600 1.00 77.88 94 GLY A CA 1
ATOM 778 C C . GLY A 1 94 ? 4.099 6.281 -10.437 1.00 77.88 94 GLY A C 1
ATOM 779 O O . GLY A 1 94 ? 4.703 5.931 -9.428 1.00 77.88 94 GLY A O 1
ATOM 780 N N . LEU A 1 95 ? 3.535 7.487 -10.530 1.00 80.62 95 LEU A N 1
ATOM 781 C CA . LEU A 1 95 ? 3.536 8.472 -9.449 1.00 80.62 95 LEU A CA 1
ATOM 782 C C . LEU A 1 95 ? 2.739 7.979 -8.237 1.00 80.62 95 LEU A C 1
ATOM 784 O O . LEU A 1 95 ? 3.173 8.141 -7.098 1.00 80.62 95 LEU A O 1
ATOM 788 N N . VAL A 1 96 ? 1.574 7.374 -8.479 1.00 81.19 96 VAL A N 1
ATOM 789 C CA . VAL A 1 96 ? 0.750 6.792 -7.412 1.00 81.19 96 VAL A CA 1
ATOM 790 C C . VAL A 1 96 ? 1.471 5.622 -6.751 1.00 81.19 96 VAL A C 1
ATOM 792 O O . VAL A 1 96 ? 1.455 5.531 -5.526 1.00 81.19 96 VAL A O 1
ATOM 795 N N . ASP A 1 97 ? 2.134 4.782 -7.545 1.00 80.06 97 ASP A N 1
ATOM 796 C CA . ASP A 1 97 ? 2.932 3.661 -7.050 1.00 80.06 97 ASP A CA 1
ATOM 797 C C . ASP A 1 97 ? 4.098 4.128 -6.168 1.00 80.06 97 ASP A C 1
ATOM 799 O O . ASP A 1 97 ? 4.200 3.741 -5.008 1.00 80.06 97 ASP A O 1
ATOM 803 N N . SER A 1 98 ? 4.889 5.089 -6.651 1.00 77.00 98 SER A N 1
ATOM 804 C CA . SER A 1 98 ? 5.970 5.707 -5.873 1.00 77.00 98 SER A CA 1
ATOM 805 C C . SER A 1 98 ? 5.457 6.321 -4.565 1.00 77.00 98 SER A C 1
ATOM 807 O O . SER A 1 98 ? 5.983 6.054 -3.484 1.00 77.00 98 SER A O 1
ATOM 809 N N . ASN A 1 99 ? 4.364 7.086 -4.617 1.00 79.00 99 ASN A N 1
ATOM 810 C CA . ASN A 1 99 ? 3.753 7.675 -3.425 1.00 79.00 99 ASN A CA 1
ATOM 811 C C . ASN A 1 99 ? 3.264 6.614 -2.425 1.00 79.00 99 ASN A C 1
ATOM 813 O O . ASN A 1 99 ? 3.337 6.829 -1.213 1.00 79.00 99 ASN A O 1
ATOM 817 N N . HIS A 1 100 ? 2.770 5.470 -2.899 1.00 77.44 100 HIS A N 1
ATOM 818 C CA . HIS A 1 100 ? 2.286 4.388 -2.045 1.00 77.44 100 HIS A CA 1
ATOM 819 C C . HIS A 1 100 ? 3.381 3.886 -1.095 1.00 77.44 100 HIS A C 1
ATOM 821 O O . HIS A 1 100 ? 3.115 3.710 0.101 1.00 77.44 100 HIS A O 1
ATOM 827 N N . ILE A 1 101 ? 4.616 3.766 -1.588 1.00 71.81 101 ILE A N 1
ATOM 828 C CA . ILE A 1 101 ? 5.796 3.352 -0.815 1.00 71.81 101 ILE A CA 1
ATOM 829 C C . ILE A 1 101 ? 6.014 4.273 0.386 1.00 71.81 101 ILE A C 1
ATOM 831 O O . ILE A 1 101 ? 6.128 3.821 1.526 1.00 71.81 101 ILE A O 1
ATOM 835 N N . TYR A 1 102 ? 6.033 5.582 0.144 1.00 72.19 102 TYR A N 1
ATOM 836 C CA . TYR A 1 102 ? 6.389 6.565 1.169 1.00 72.19 102 TYR A CA 1
ATOM 837 C C . TYR A 1 102 ? 5.277 6.815 2.186 1.00 72.19 102 TYR A C 1
ATOM 839 O O . TYR A 1 102 ? 5.537 7.221 3.319 1.00 72.19 102 TYR A O 1
ATOM 847 N N . ILE A 1 103 ? 4.028 6.580 1.793 1.00 77.06 103 ILE A N 1
ATOM 848 C CA . ILE A 1 103 ? 2.865 7.015 2.568 1.00 77.06 103 ILE A CA 1
ATOM 849 C C . ILE A 1 103 ? 2.291 5.875 3.409 1.00 77.06 103 ILE A C 1
ATOM 851 O O . ILE A 1 103 ? 1.728 6.131 4.472 1.00 77.06 103 ILE A O 1
ATOM 855 N N . THR A 1 104 ? 2.487 4.620 3.000 1.00 76.12 104 THR A N 1
ATOM 856 C CA . THR A 1 104 ? 2.049 3.416 3.731 1.00 76.12 104 THR A CA 1
ATOM 857 C C . THR A 1 104 ? 2.420 3.388 5.226 1.00 76.12 104 THR A C 1
ATOM 859 O O . THR A 1 104 ? 1.566 3.020 6.041 1.00 76.12 104 THR A O 1
ATOM 862 N N . PRO A 1 105 ? 3.627 3.808 5.658 1.00 76.00 105 PRO A N 1
ATOM 863 C CA . PRO A 1 105 ? 3.986 3.804 7.079 1.00 76.00 105 PRO A CA 1
ATOM 864 C C . PRO A 1 105 ? 3.132 4.743 7.946 1.00 76.00 105 PRO A C 1
ATOM 866 O O . PRO A 1 105 ? 2.997 4.530 9.152 1.00 76.00 105 PRO A O 1
ATOM 869 N N . ILE A 1 106 ? 2.529 5.778 7.357 1.00 76.69 106 ILE A N 1
ATOM 870 C CA . ILE A 1 106 ? 1.793 6.815 8.090 1.00 76.69 106 ILE A CA 1
ATOM 871 C C . ILE A 1 106 ? 0.495 6.245 8.689 1.00 76.69 106 ILE A C 1
ATOM 873 O O . ILE A 1 106 ? 0.313 6.347 9.906 1.00 76.69 106 ILE A O 1
ATOM 877 N N . PRO A 1 107 ? -0.395 5.585 7.917 1.00 76.06 107 PRO A N 1
ATOM 878 C CA . PRO A 1 107 ? -1.531 4.857 8.475 1.00 76.06 107 PRO A CA 1
ATOM 879 C C . PRO A 1 107 ? -1.157 3.837 9.563 1.00 76.06 107 PRO A C 1
ATOM 881 O O . PRO A 1 107 ? -1.888 3.724 10.550 1.00 76.06 107 PRO A O 1
ATOM 884 N N . VAL A 1 108 ? -0.026 3.129 9.426 1.00 79.31 108 VAL A N 1
ATOM 885 C CA . VAL A 1 108 ? 0.463 2.178 10.445 1.00 79.31 108 VAL A CA 1
ATOM 886 C C . VAL A 1 108 ? 0.797 2.903 11.747 1.00 79.31 108 VAL A C 1
ATOM 888 O O . VAL A 1 108 ? 0.320 2.509 12.811 1.00 79.31 108 VAL A O 1
ATOM 891 N N . LEU A 1 109 ? 1.557 3.998 11.670 1.00 76.69 109 LEU A N 1
ATOM 892 C CA . LEU A 1 109 ? 1.919 4.819 12.827 1.00 76.69 109 LEU A CA 1
ATOM 893 C C . LEU A 1 109 ? 0.682 5.383 13.540 1.00 76.69 109 LEU A C 1
ATOM 895 O O . LEU A 1 109 ? 0.626 5.464 14.764 1.00 76.69 109 LEU A O 1
ATOM 899 N N . PHE A 1 110 ? -0.361 5.732 12.797 1.00 75.94 110 PHE A N 1
ATOM 900 C CA . PHE A 1 110 ? -1.602 6.180 13.418 1.00 75.94 110 PHE A CA 1
ATOM 901 C C . PHE A 1 110 ? -2.408 5.058 14.057 1.00 75.94 110 PHE A C 1
ATOM 903 O O . PHE A 1 110 ? -3.028 5.264 15.104 1.00 75.94 110 PHE A O 1
ATOM 910 N N . LEU A 1 111 ? -2.393 3.868 13.459 1.00 80.69 111 LEU A N 1
ATOM 911 C CA . LEU A 1 111 ? -2.996 2.688 14.059 1.00 80.69 111 LEU A CA 1
ATOM 912 C C . LEU A 1 111 ? -2.327 2.353 15.397 1.00 80.69 111 LEU A C 1
ATOM 914 O O . LEU A 1 111 ? -3.021 2.068 16.376 1.00 80.69 111 LEU A O 1
ATOM 918 N N . THR A 1 112 ? -0.994 2.409 15.456 1.00 81.12 112 THR A N 1
ATOM 919 C CA . THR A 1 112 ? -0.245 2.148 16.690 1.00 81.12 112 THR A CA 1
ATOM 920 C C . THR A 1 112 ? -0.539 3.209 17.744 1.00 81.12 112 THR A C 1
ATOM 922 O O . THR A 1 112 ? -0.848 2.845 18.877 1.00 81.12 112 THR A O 1
ATOM 925 N N . LEU A 1 113 ? -0.587 4.494 17.378 1.00 79.69 113 LEU A N 1
ATOM 926 C CA . LEU A 1 113 ? -0.976 5.570 18.296 1.00 79.69 113 LEU A CA 1
ATOM 927 C C . LEU A 1 113 ? -2.409 5.412 18.839 1.00 79.69 113 LEU A C 1
ATOM 929 O O . LEU A 1 113 ? -2.595 5.511 20.052 1.00 79.69 113 LEU A O 1
ATOM 933 N N . ASP A 1 114 ? -3.415 5.105 18.002 1.00 80.00 114 ASP A N 1
ATOM 934 C CA . ASP A 1 114 ? -4.802 4.843 18.463 1.00 80.00 114 ASP A CA 1
ATOM 935 C C . ASP A 1 114 ? -4.832 3.698 19.488 1.00 80.00 114 ASP A C 1
ATOM 937 O O . ASP A 1 114 ? -5.553 3.761 20.488 1.00 80.00 114 ASP A O 1
ATOM 941 N N . ARG A 1 115 ? -4.006 2.663 19.292 1.00 79.69 115 ARG A N 1
ATOM 942 C CA . ARG A 1 115 ? -3.888 1.546 20.240 1.00 79.69 115 ARG A CA 1
ATOM 943 C C . ARG A 1 115 ? -3.163 1.934 21.523 1.00 79.69 115 ARG A C 1
ATOM 945 O O . ARG A 1 115 ? -3.662 1.596 22.595 1.00 79.69 115 ARG A O 1
ATOM 952 N N . CYS A 1 116 ? -2.059 2.671 21.439 1.00 80.25 116 CYS A N 1
ATOM 953 C CA . CYS A 1 116 ? -1.330 3.172 22.603 1.00 80.25 116 CYS A CA 1
ATOM 954 C C . CYS A 1 116 ? -2.216 4.066 23.478 1.00 80.25 116 CYS A C 1
ATOM 956 O O . CYS A 1 116 ? -2.309 3.833 24.681 1.00 80.25 116 CYS A O 1
ATOM 958 N N . PHE A 1 117 ? -2.939 5.027 22.893 1.00 78.56 117 PHE A N 1
ATOM 959 C CA . PHE A 1 117 ? -3.845 5.900 23.649 1.00 78.56 117 PHE A CA 1
ATOM 960 C C . PHE A 1 117 ? -5.029 5.143 24.247 1.00 78.56 117 PHE A C 1
ATOM 962 O O . PHE A 1 117 ? -5.400 5.395 25.394 1.00 78.56 117 PHE A O 1
ATOM 969 N N . SER A 1 118 ? -5.586 4.175 23.514 1.00 77.44 118 SER A N 1
ATOM 970 C CA . SER A 1 118 ? -6.669 3.334 24.027 1.00 77.44 118 SER A CA 1
ATOM 971 C C . SER A 1 118 ? -6.242 2.469 25.218 1.00 77.44 118 SER A C 1
ATOM 973 O O . SER A 1 118 ? -7.099 2.137 26.035 1.00 77.44 118 SER A O 1
ATOM 975 N N . LEU A 1 119 ? -4.966 2.081 25.305 1.00 79.62 119 LEU A N 1
ATOM 976 C CA . LEU A 1 119 ? -4.416 1.312 26.427 1.00 79.62 119 LEU A CA 1
ATOM 977 C C . LEU A 1 119 ? -3.983 2.212 27.591 1.00 79.62 119 LEU A C 1
ATOM 979 O O . LEU A 1 119 ? -4.218 1.861 28.743 1.00 79.62 119 LEU A O 1
ATOM 983 N N . ALA A 1 120 ? -3.382 3.369 27.303 1.00 77.88 120 ALA A N 1
ATOM 984 C CA . ALA A 1 120 ? -2.892 4.299 28.319 1.00 77.88 120 ALA A CA 1
ATOM 985 C C . ALA A 1 120 ? -4.023 5.062 29.032 1.00 77.88 120 ALA A C 1
ATOM 987 O O . ALA A 1 120 ? -3.913 5.354 30.221 1.00 77.88 120 ALA A O 1
ATOM 988 N N . TYR A 1 121 ? -5.122 5.370 28.332 1.00 78.50 121 TYR A N 1
ATOM 989 C CA . TYR A 1 121 ? -6.211 6.204 28.857 1.00 78.50 121 TYR A CA 1
ATOM 990 C C . TYR A 1 121 ? -7.603 5.578 28.655 1.00 78.50 121 TYR A C 1
ATOM 992 O O . TYR A 1 121 ? -8.472 6.199 28.037 1.00 78.50 121 TYR A O 1
ATOM 1000 N N . PRO A 1 122 ? -7.881 4.381 29.203 1.00 72.50 122 PRO A N 1
ATOM 1001 C CA . PRO A 1 122 ? -9.118 3.640 28.929 1.00 72.50 122 PRO A CA 1
ATOM 1002 C C . PRO A 1 122 ? -10.397 4.388 29.344 1.00 72.50 122 PRO A C 1
ATOM 1004 O O . PRO A 1 122 ? -11.424 4.254 28.685 1.00 72.50 122 PRO A O 1
ATOM 1007 N N . ASN A 1 123 ? -10.330 5.217 30.392 1.00 71.75 123 ASN A N 1
ATOM 1008 C CA . ASN A 1 123 ? -11.488 5.957 30.911 1.00 71.75 123 ASN A CA 1
ATOM 1009 C C . ASN A 1 123 ? -11.696 7.328 30.244 1.00 71.75 123 ASN A C 1
ATOM 1011 O O . ASN A 1 123 ? -12.809 7.846 30.257 1.00 71.75 123 ASN A O 1
ATOM 1015 N N . ASN A 1 124 ? -10.645 7.908 29.653 1.00 68.06 124 ASN A N 1
ATOM 1016 C CA . ASN A 1 124 ? -10.680 9.264 29.090 1.00 68.06 124 ASN A CA 1
ATOM 1017 C C . ASN A 1 124 ? -10.689 9.279 27.560 1.00 68.06 124 ASN A C 1
ATOM 1019 O O . ASN A 1 124 ? -11.158 10.258 26.977 1.00 68.06 124 ASN A O 1
ATOM 1023 N N . TYR A 1 125 ? -10.234 8.203 26.910 1.00 69.62 125 TYR A N 1
ATOM 1024 C CA . TYR A 1 125 ? -10.176 8.086 25.454 1.00 69.62 125 TYR A CA 1
ATOM 1025 C C . TYR A 1 125 ? -11.550 7.764 24.849 1.00 69.62 125 TYR A C 1
ATOM 1027 O O . TYR A 1 125 ? -11.814 6.698 24.286 1.00 69.62 125 TYR A O 1
ATOM 1035 N N . GLY A 1 126 ? -12.464 8.719 25.012 1.00 71.19 126 GLY A N 1
ATOM 1036 C CA . GLY A 1 126 ? -13.841 8.642 24.546 1.00 71.19 126 GLY A CA 1
ATOM 1037 C C . GLY A 1 126 ? -13.989 8.850 23.037 1.00 71.19 126 GLY A C 1
ATOM 1038 O O . GLY A 1 126 ? -13.074 9.249 22.314 1.00 71.19 126 GLY A O 1
ATOM 1039 N N . THR A 1 127 ? -15.210 8.643 22.546 1.00 71.00 127 THR A N 1
ATOM 1040 C CA . THR A 1 127 ? -15.572 8.745 21.120 1.00 71.00 127 THR A CA 1
ATOM 1041 C C . THR A 1 127 ? -15.223 10.095 20.481 1.00 71.00 127 THR A C 1
ATOM 1043 O O . THR A 1 127 ? -14.875 10.131 19.301 1.00 71.00 127 THR A O 1
ATOM 1046 N N . LYS A 1 128 ? -15.267 11.203 21.237 1.00 75.94 128 LYS A N 1
ATOM 1047 C CA . LYS A 1 128 ? -14.926 12.550 20.743 1.00 75.94 128 LYS A CA 1
ATOM 1048 C C . LYS A 1 128 ? -13.431 12.708 20.443 1.00 75.94 128 LYS A C 1
ATOM 1050 O O . LYS A 1 128 ? -13.085 13.191 19.370 1.00 75.94 128 LYS A O 1
ATOM 1055 N N . GLN A 1 129 ? -12.553 12.260 21.343 1.00 74.94 129 GLN A N 1
ATOM 1056 C CA . GLN A 1 129 ? -11.098 12.336 21.148 1.00 74.94 129 GLN A CA 1
ATOM 1057 C C . GLN A 1 129 ? -10.641 11.444 19.989 1.00 74.94 129 GLN A C 1
ATOM 1059 O O . GLN A 1 129 ? -9.820 11.862 19.178 1.00 74.94 129 GLN A O 1
ATOM 1064 N N . ARG A 1 130 ? -11.262 10.267 19.833 1.00 72.06 130 ARG A N 1
ATOM 1065 C CA . ARG A 1 130 ? -11.013 9.361 18.698 1.00 72.06 130 ARG A CA 1
ATOM 1066 C C . ARG A 1 130 ? -11.373 9.983 17.350 1.00 72.06 130 ARG A C 1
ATOM 1068 O O . ARG A 1 130 ? -10.627 9.821 16.392 1.00 72.06 130 ARG A O 1
ATOM 1075 N N . LYS A 1 131 ? -12.483 10.728 17.271 1.00 76.19 131 LYS A N 1
ATOM 1076 C CA . LYS A 1 131 ? -12.863 11.461 16.049 1.00 76.19 131 LYS A CA 1
ATOM 1077 C C . LYS A 1 131 ? -11.868 12.571 15.703 1.00 76.19 131 LYS A C 1
ATOM 1079 O O . LYS A 1 131 ? -11.540 12.728 14.534 1.00 76.19 131 LYS A O 1
ATOM 1084 N N . ILE A 1 132 ? -11.386 13.313 16.702 1.00 79.62 132 ILE A N 1
ATOM 1085 C CA . ILE A 1 132 ? -10.396 14.384 16.500 1.00 79.62 132 ILE A CA 1
ATOM 1086 C C . ILE A 1 132 ? -9.061 13.799 16.033 1.00 79.62 132 ILE A C 1
ATOM 1088 O O . ILE A 1 132 ? -8.504 14.277 15.050 1.00 79.62 132 ILE A O 1
ATOM 1092 N N . MET A 1 133 ? -8.590 12.733 16.687 1.00 73.69 133 MET A N 1
ATOM 1093 C CA . MET A 1 133 ? -7.393 12.003 16.267 1.00 73.69 133 MET A CA 1
ATOM 1094 C C . MET A 1 133 ? -7.517 11.504 14.830 1.00 73.69 133 MET A C 1
ATOM 1096 O O . MET A 1 133 ? -6.616 11.738 14.039 1.00 73.69 133 MET A O 1
ATOM 1100 N N . LEU A 1 134 ? -8.652 10.902 14.464 1.00 74.81 134 LEU A N 1
ATOM 1101 C CA . LEU A 1 134 ? -8.885 10.440 13.097 1.00 74.81 134 LEU A CA 1
ATOM 1102 C C . LEU A 1 134 ? -8.866 11.578 12.073 1.00 74.81 134 LEU A C 1
ATOM 1104 O O . LEU A 1 134 ? -8.283 11.419 11.005 1.00 74.81 134 LEU A O 1
ATOM 1108 N N . LEU A 1 135 ? -9.490 12.718 12.384 1.00 79.06 135 LEU A N 1
ATOM 1109 C CA . LEU A 1 135 ? -9.480 13.877 11.493 1.00 79.06 135 LEU A CA 1
ATOM 1110 C C . LEU A 1 135 ? -8.057 14.417 11.313 1.00 79.06 135 LEU A C 1
ATOM 1112 O O . LEU A 1 135 ? -7.632 14.644 10.186 1.00 79.06 135 LEU A O 1
ATOM 1116 N N . PHE A 1 136 ? -7.308 14.572 12.406 1.00 78.00 136 PHE A N 1
ATOM 1117 C CA . PHE A 1 136 ? -5.912 15.004 12.364 1.00 78.00 136 PHE A CA 1
ATOM 1118 C C . PHE A 1 136 ? -5.043 14.035 11.552 1.00 78.00 136 PHE A C 1
ATOM 1120 O O . PHE A 1 136 ? -4.270 14.461 10.699 1.00 78.00 136 PHE A O 1
ATOM 1127 N N . THR A 1 137 ? -5.229 12.731 11.756 1.00 71.56 137 THR A N 1
ATOM 1128 C CA . THR A 1 137 ? -4.583 11.666 10.984 1.00 71.56 137 THR A CA 1
ATOM 1129 C C . THR A 1 137 ? -4.876 11.775 9.497 1.00 71.56 137 THR A C 1
ATOM 1131 O O . THR A 1 137 ? -3.956 11.718 8.687 1.00 71.56 137 THR A O 1
ATOM 1134 N N . PHE A 1 138 ? -6.146 11.941 9.132 1.00 78.44 138 PHE A N 1
ATOM 1135 C CA . PHE A 1 138 ? -6.547 12.079 7.739 1.00 78.44 138 PHE A CA 1
ATOM 1136 C C . PHE A 1 138 ? -5.925 13.327 7.102 1.00 78.44 138 PHE A C 1
ATOM 1138 O O . PHE A 1 138 ? -5.379 13.246 6.006 1.00 78.44 138 PHE A O 1
ATOM 1145 N N . MET A 1 139 ? -5.930 14.457 7.812 1.00 81.00 139 MET A N 1
ATOM 1146 C CA . MET A 1 139 ? -5.303 15.693 7.338 1.00 81.00 139 MET A CA 1
ATOM 1147 C C . MET A 1 139 ? -3.791 15.536 7.165 1.00 81.00 139 MET A C 1
ATOM 1149 O O . MET A 1 139 ? -3.264 15.960 6.140 1.00 81.00 139 MET A O 1
ATOM 1153 N N . LEU A 1 140 ? -3.095 14.891 8.111 1.00 79.50 140 LEU A N 1
ATOM 1154 C CA . LEU A 1 140 ? -1.658 14.634 7.984 1.00 79.50 140 LEU A CA 1
ATOM 1155 C C . LEU A 1 140 ? -1.369 13.693 6.812 1.00 79.50 140 LEU A C 1
ATOM 1157 O O . LEU A 1 140 ? -0.454 13.951 6.042 1.00 79.50 140 LEU A O 1
ATOM 1161 N N . PHE A 1 141 ? -2.163 12.634 6.647 1.00 78.94 141 PHE A N 1
ATOM 1162 C CA . PHE A 1 141 ? -2.035 11.709 5.523 1.00 78.94 141 PHE A CA 1
ATOM 1163 C C . PHE A 1 141 ? -2.167 12.440 4.183 1.00 78.94 141 PHE A C 1
ATOM 1165 O O . PHE A 1 141 ? -1.292 12.313 3.333 1.00 78.94 141 PHE A O 1
ATOM 1172 N N . VAL A 1 142 ? -3.216 13.252 4.012 1.00 83.31 142 VAL A N 1
ATOM 1173 C CA . VAL A 1 142 ? -3.437 14.039 2.787 1.00 83.31 142 VAL A CA 1
ATOM 1174 C C . VAL A 1 142 ? -2.316 15.054 2.574 1.00 83.31 142 VAL A C 1
ATOM 1176 O O . VAL A 1 142 ? -1.836 15.206 1.455 1.00 83.31 142 VAL A O 1
ATOM 1179 N N . PHE A 1 143 ? -1.868 15.725 3.635 1.00 83.06 143 PHE A N 1
ATOM 1180 C CA . PHE A 1 143 ? -0.786 16.704 3.567 1.00 83.06 143 PHE A CA 1
ATOM 1181 C C . PHE A 1 143 ? 0.537 16.069 3.136 1.00 83.06 143 PHE A C 1
ATOM 1183 O O . PHE A 1 143 ? 1.192 16.569 2.225 1.00 83.06 143 PHE A O 1
ATOM 1190 N N . VAL A 1 144 ? 0.912 14.943 3.744 1.00 81.12 144 VAL A N 1
ATOM 1191 C CA . VAL A 1 144 ? 2.140 14.230 3.387 1.00 81.12 144 VAL A CA 1
ATOM 1192 C C . VAL A 1 144 ? 2.030 13.647 1.979 1.00 81.12 144 VAL A C 1
ATOM 1194 O O . VAL A 1 144 ? 2.967 13.794 1.199 1.00 81.12 144 VAL A O 1
ATOM 1197 N N . TYR A 1 145 ? 0.871 13.093 1.604 1.00 82.75 145 TYR A N 1
ATOM 1198 C CA . TYR A 1 145 ? 0.605 12.655 0.230 1.00 82.75 145 TYR A CA 1
ATOM 1199 C C . TYR A 1 145 ? 0.805 13.787 -0.773 1.00 82.75 145 TYR A C 1
ATOM 1201 O O . TYR A 1 145 ? 1.465 13.611 -1.798 1.00 82.75 145 TYR A O 1
ATOM 1209 N N . PHE A 1 146 ? 0.271 14.966 -0.468 1.00 84.25 146 PHE A N 1
ATOM 1210 C CA . PHE A 1 146 ? 0.402 16.139 -1.316 1.00 84.25 146 PHE A CA 1
ATOM 1211 C C . PHE A 1 146 ? 1.856 16.609 -1.431 1.00 84.25 146 PHE A C 1
ATOM 1213 O O . PHE A 1 146 ? 2.308 16.879 -2.540 1.00 84.25 146 PHE A O 1
ATOM 1220 N N . ILE A 1 147 ? 2.613 16.639 -0.328 1.00 81.81 147 ILE A N 1
ATOM 1221 C CA . ILE A 1 147 ? 4.042 16.986 -0.352 1.00 81.81 147 ILE A CA 1
ATOM 1222 C C . ILE A 1 147 ? 4.831 16.004 -1.215 1.00 81.81 147 ILE A C 1
ATOM 1224 O O . ILE A 1 147 ? 5.561 16.451 -2.091 1.00 81.81 147 ILE A O 1
ATOM 1228 N N . PHE A 1 148 ? 4.678 14.693 -1.014 1.00 78.38 148 PHE A N 1
ATOM 1229 C CA . PHE A 1 148 ? 5.401 13.702 -1.821 1.00 78.38 148 PHE A CA 1
ATOM 1230 C C . PHE A 1 148 ? 5.023 13.790 -3.298 1.00 78.38 148 PHE A C 1
ATOM 1232 O O . PHE A 1 148 ? 5.895 13.752 -4.160 1.00 78.38 148 PHE A O 1
ATOM 1239 N N . THR A 1 149 ? 3.742 14.015 -3.593 1.00 80.94 149 THR A N 1
ATOM 1240 C CA . THR A 1 149 ? 3.282 14.263 -4.964 1.00 80.94 149 THR A CA 1
ATOM 1241 C C . THR A 1 149 ? 3.963 15.494 -5.560 1.00 80.94 149 THR A C 1
ATOM 1243 O O . THR A 1 149 ? 4.427 15.433 -6.692 1.00 80.94 149 THR A O 1
ATOM 1246 N N . LEU A 1 150 ? 4.062 16.600 -4.815 1.00 79.94 150 LEU A N 1
ATOM 1247 C CA . LEU A 1 150 ? 4.753 17.806 -5.274 1.00 79.94 150 LEU A CA 1
ATOM 1248 C C . LEU A 1 150 ? 6.251 17.579 -5.476 1.00 79.94 150 LEU A C 1
ATOM 1250 O O . LEU A 1 150 ? 6.781 18.031 -6.481 1.00 79.94 150 LEU A O 1
ATOM 1254 N N . VAL A 1 151 ? 6.926 16.878 -4.564 1.00 76.00 151 VAL A N 1
ATOM 1255 C CA . VAL A 1 151 ? 8.354 16.545 -4.702 1.00 76.00 151 VAL A CA 1
ATOM 1256 C C . VAL A 1 151 ? 8.579 15.725 -5.972 1.00 76.00 151 VAL A C 1
ATOM 1258 O O . VAL A 1 151 ? 9.366 16.129 -6.822 1.00 76.00 151 VAL A O 1
ATOM 1261 N N . ASN A 1 152 ? 7.799 14.662 -6.169 1.00 71.06 152 ASN A N 1
ATOM 1262 C CA . ASN A 1 152 ? 7.874 13.816 -7.361 1.00 71.06 152 ASN A CA 1
ATOM 1263 C C . ASN A 1 152 ? 7.476 14.553 -8.663 1.00 71.06 152 ASN A C 1
ATOM 1265 O O . A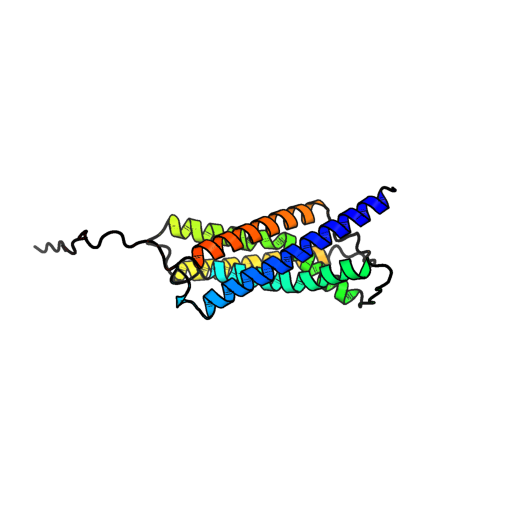SN A 1 152 ? 7.936 14.196 -9.746 1.00 71.06 152 ASN A O 1
ATOM 1269 N N . LEU A 1 153 ? 6.625 15.585 -8.583 1.00 76.25 153 LEU A N 1
ATOM 1270 C CA . LEU A 1 153 ? 6.302 16.470 -9.713 1.00 76.25 153 LEU A CA 1
ATOM 1271 C C . LEU A 1 153 ? 7.417 17.482 -10.012 1.00 76.25 153 LEU A C 1
ATOM 1273 O O . LEU A 1 153 ? 7.547 17.905 -11.156 1.00 76.25 153 LEU A O 1
ATOM 1277 N N . MET A 1 154 ? 8.193 17.896 -9.007 1.00 69.75 154 MET A N 1
ATOM 1278 C CA . MET A 1 154 ? 9.337 18.802 -9.173 1.00 69.75 154 MET A CA 1
ATOM 1279 C C . MET A 1 154 ? 10.576 18.071 -9.702 1.00 69.75 154 MET A C 1
ATOM 1281 O O . MET A 1 154 ? 11.381 18.672 -10.407 1.00 69.75 154 MET A O 1
ATOM 1285 N N . GLU A 1 155 ? 10.708 16.774 -9.421 1.00 61.16 155 GLU A N 1
ATOM 1286 C CA . GLU A 1 155 ? 11.771 15.897 -9.935 1.00 61.16 155 GLU A CA 1
ATOM 1287 C C . GLU A 1 155 ? 11.574 15.482 -11.407 1.00 61.16 155 GLU A C 1
ATOM 1289 O O . GLU A 1 155 ? 12.099 14.466 -11.840 1.00 61.16 155 GLU A O 1
ATOM 1294 N N . PHE A 1 156 ? 10.831 16.251 -12.205 1.00 55.84 156 PHE A N 1
ATOM 1295 C CA . PHE A 1 156 ? 10.497 15.926 -13.594 1.00 55.84 156 PHE A CA 1
ATOM 1296 C C . PHE A 1 156 ? 11.674 16.192 -14.561 1.00 55.84 156 PHE A C 1
ATOM 1298 O O . PHE A 1 156 ? 11.940 17.354 -14.883 1.00 55.84 156 PHE A O 1
ATOM 1305 N N . PRO A 1 157 ? 12.316 15.172 -15.164 1.00 50.81 157 PRO A N 1
ATOM 1306 C CA . PRO A 1 157 ? 12.839 15.297 -16.513 1.00 50.81 157 PRO A CA 1
ATOM 1307 C C . PRO A 1 157 ? 11.758 14.847 -17.505 1.00 50.81 157 PRO A C 1
ATOM 1309 O O . PRO A 1 157 ? 11.098 13.827 -17.330 1.00 50.81 157 PRO A O 1
ATOM 1312 N N . LEU A 1 158 ? 11.599 15.599 -18.594 1.00 50.16 158 LEU A N 1
ATOM 1313 C CA . LEU A 1 158 ? 10.698 15.305 -19.720 1.00 50.16 158 LEU A CA 1
ATOM 1314 C C . LEU A 1 158 ? 11.039 14.009 -20.499 1.00 50.16 158 LEU A C 1
ATOM 1316 O O . LEU A 1 158 ? 10.376 13.714 -21.492 1.00 50.16 158 LEU A O 1
ATOM 1320 N N . ASP A 1 159 ? 12.005 13.214 -20.033 1.00 46.75 159 ASP A N 1
ATOM 1321 C CA . ASP A 1 159 ? 12.382 11.906 -20.573 1.00 46.75 159 ASP A CA 1
ATOM 1322 C C . ASP A 1 159 ? 12.160 10.815 -19.518 1.00 46.75 159 ASP A C 1
ATOM 1324 O O . ASP A 1 159 ? 13.057 10.395 -18.788 1.00 46.75 159 ASP A O 1
ATOM 1328 N N . VAL A 1 160 ? 10.911 10.359 -19.416 1.00 49.22 160 VAL A N 1
ATOM 1329 C CA . VAL A 1 160 ? 10.522 9.267 -18.518 1.00 49.22 160 VAL A CA 1
ATOM 1330 C C . VAL A 1 160 ? 10.981 7.937 -19.126 1.00 49.22 160 VAL A C 1
ATOM 1332 O O . VAL A 1 160 ? 10.212 7.235 -19.784 1.00 49.22 160 VAL A O 1
ATOM 1335 N N . SER A 1 161 ? 12.249 7.582 -18.928 1.00 48.00 161 SER A N 1
ATOM 1336 C CA . SER A 1 161 ? 12.672 6.181 -18.959 1.00 48.00 161 SER A CA 1
ATOM 1337 C C . SER A 1 161 ? 12.232 5.519 -17.652 1.00 48.00 161 SER A C 1
ATOM 1339 O O . SER A 1 161 ? 12.492 6.057 -16.575 1.00 48.00 161 SER A O 1
ATOM 1341 N N . SER A 1 162 ? 11.605 4.343 -17.729 1.00 47.84 162 SER A N 1
ATOM 1342 C CA . SER A 1 162 ? 11.115 3.540 -16.591 1.00 47.84 162 SER A CA 1
ATOM 1343 C C . SER A 1 162 ? 12.171 3.205 -15.524 1.00 47.84 162 SER A C 1
ATOM 1345 O O . SER A 1 162 ? 11.831 2.685 -14.469 1.00 47.84 162 SER A O 1
ATOM 1347 N N . GLU A 1 163 ? 13.443 3.503 -15.788 1.00 47.44 163 GLU A N 1
ATOM 1348 C CA . GLU A 1 163 ? 14.575 3.297 -14.883 1.00 47.44 163 GLU A CA 1
ATOM 1349 C C . GLU A 1 163 ? 14.669 4.336 -13.748 1.00 47.44 163 GLU A C 1
ATOM 1351 O O . GLU A 1 163 ? 15.338 4.071 -12.754 1.00 47.44 163 GLU A O 1
ATOM 1356 N N . PHE A 1 164 ? 14.008 5.499 -13.849 1.00 42.75 164 PHE A N 1
ATOM 1357 C CA . PHE A 1 164 ? 14.200 6.602 -12.888 1.00 42.75 164 PHE A CA 1
ATOM 1358 C C . PHE A 1 164 ? 13.328 6.519 -11.619 1.00 42.75 164 PHE A C 1
ATOM 1360 O O . PHE A 1 164 ? 13.625 7.172 -10.626 1.00 42.75 164 PHE A O 1
ATOM 1367 N N . LEU A 1 165 ? 12.268 5.703 -11.620 1.00 49.50 165 LEU A N 1
ATOM 1368 C CA . LEU A 1 165 ? 11.283 5.630 -10.522 1.00 49.50 165 LEU A CA 1
ATOM 1369 C C . LEU A 1 165 ? 11.586 4.548 -9.468 1.00 49.50 165 LEU A C 1
ATOM 1371 O O . LEU A 1 165 ? 10.840 4.385 -8.509 1.00 49.50 165 LEU A O 1
ATOM 1375 N N . SER A 1 166 ? 12.686 3.813 -9.627 1.00 44.12 166 SER A N 1
ATOM 1376 C CA . SER A 1 166 ? 13.076 2.683 -8.781 1.00 44.12 166 SER A CA 1
ATOM 1377 C C . SER A 1 166 ? 14.395 3.019 -8.081 1.00 44.12 166 SER A C 1
ATOM 1379 O O . SER A 1 166 ? 15.489 2.752 -8.575 1.00 44.12 166 SER A O 1
ATOM 1381 N N . SER A 1 167 ? 14.320 3.640 -6.900 1.00 50.84 167 SER A N 1
ATOM 1382 C CA . SER A 1 167 ? 15.435 3.501 -5.964 1.00 50.84 167 SER A CA 1
ATOM 1383 C C . SER A 1 167 ? 15.301 2.118 -5.327 1.00 50.84 167 SER A C 1
ATOM 1385 O O . SER A 1 167 ? 14.310 1.846 -4.647 1.00 50.84 167 SER A O 1
ATOM 1387 N N . ASN A 1 168 ? 16.279 1.234 -5.555 1.00 51.00 168 ASN A N 1
ATOM 1388 C CA . ASN A 1 168 ? 16.256 -0.147 -5.046 1.00 51.00 168 ASN A CA 1
ATOM 1389 C C . ASN A 1 168 ? 15.862 -0.215 -3.554 1.00 51.00 168 ASN A C 1
ATOM 1391 O O . ASN A 1 168 ? 15.135 -1.104 -3.131 1.00 51.00 168 ASN A O 1
ATOM 1395 N N . TRP A 1 169 ? 16.291 0.762 -2.747 1.00 45.41 169 TRP A N 1
ATOM 1396 C CA . TRP A 1 169 ? 15.981 0.837 -1.317 1.00 45.41 169 TRP A CA 1
ATOM 1397 C C . TRP A 1 169 ? 14.502 1.093 -1.000 1.00 45.41 169 TRP A C 1
ATOM 1399 O O . TRP A 1 169 ? 13.988 0.497 -0.054 1.00 45.41 169 TRP A O 1
ATOM 1409 N N . GLY A 1 170 ? 13.812 1.937 -1.773 1.00 52.25 170 GLY A N 1
ATOM 1410 C CA . GLY A 1 170 ? 12.380 2.196 -1.585 1.00 52.25 170 GLY A CA 1
ATOM 1411 C C . GLY A 1 170 ? 11.540 0.946 -1.840 1.00 52.25 170 GLY A C 1
ATOM 1412 O O . GLY A 1 170 ? 10.655 0.627 -1.051 1.00 52.25 170 GLY A O 1
ATOM 1413 N N . GLN A 1 171 ? 11.899 0.180 -2.870 1.00 55.66 171 GLN A N 1
ATOM 1414 C CA . GLN A 1 171 ? 11.217 -1.062 -3.241 1.00 55.66 171 GLN A CA 1
ATOM 1415 C C . GLN A 1 171 ? 11.464 -2.195 -2.236 1.00 55.66 171 GLN A C 1
ATOM 1417 O O . GLN A 1 171 ? 10.543 -2.945 -1.919 1.00 55.66 171 GLN A O 1
ATOM 1422 N N . PHE A 1 172 ? 12.665 -2.297 -1.650 1.00 54.72 172 PHE A N 1
ATOM 1423 C CA . PHE A 1 172 ? 12.901 -3.241 -0.549 1.00 54.72 172 PHE A CA 1
ATOM 1424 C C . PHE A 1 172 ? 12.053 -2.905 0.681 1.00 54.72 172 PHE A C 1
ATOM 1426 O O . PHE A 1 172 ? 11.444 -3.802 1.265 1.00 54.72 172 PHE A O 1
ATOM 1433 N N . VAL A 1 173 ? 11.986 -1.627 1.071 1.00 57.47 173 VAL A N 1
ATOM 1434 C CA . VAL A 1 173 ? 11.152 -1.184 2.201 1.00 57.47 173 VAL A CA 1
ATOM 1435 C C . VAL A 1 173 ? 9.674 -1.447 1.920 1.00 57.47 173 VAL A C 1
ATOM 1437 O O . VAL A 1 173 ? 8.983 -1.962 2.796 1.00 57.47 173 VAL A O 1
ATOM 1440 N N . GLU A 1 174 ? 9.206 -1.187 0.699 1.00 58.38 174 GLU A N 1
ATOM 1441 C CA . GLU A 1 174 ? 7.850 -1.535 0.273 1.00 58.38 174 GLU A CA 1
ATOM 1442 C C . GLU A 1 174 ? 7.594 -3.035 0.386 1.00 58.38 174 GLU A C 1
ATOM 1444 O O . GLU A 1 174 ? 6.614 -3.433 1.007 1.00 58.38 174 GLU A O 1
ATOM 1449 N N . MET A 1 175 ? 8.487 -3.874 -0.142 1.00 59.25 175 MET A N 1
ATOM 1450 C CA . MET A 1 175 ? 8.343 -5.327 -0.079 1.00 59.25 175 MET A CA 1
ATOM 1451 C C . MET A 1 175 ? 8.221 -5.805 1.372 1.00 59.25 175 MET A C 1
ATOM 1453 O O . MET A 1 175 ? 7.324 -6.587 1.686 1.00 59.25 175 MET A O 1
ATOM 1457 N N . PHE A 1 176 ? 9.066 -5.306 2.280 1.00 61.84 176 PHE A N 1
ATOM 1458 C CA . PHE A 1 176 ? 8.970 -5.636 3.705 1.00 61.84 176 PHE A CA 1
ATOM 1459 C C . PHE A 1 176 ? 7.681 -5.108 4.340 1.00 61.84 176 PHE A C 1
ATOM 1461 O O . PHE A 1 176 ? 7.044 -5.847 5.087 1.00 61.84 176 PHE A O 1
ATOM 1468 N N . CYS A 1 177 ? 7.254 -3.885 4.021 1.00 61.66 177 CYS A N 1
ATOM 1469 C CA . CYS A 1 177 ? 5.991 -3.326 4.505 1.00 61.66 177 CYS A CA 1
ATOM 1470 C C . CYS A 1 177 ? 4.772 -4.091 3.978 1.00 61.66 177 CYS A C 1
ATOM 1472 O O . CYS A 1 177 ? 3.824 -4.300 4.728 1.00 61.66 177 CYS A O 1
ATOM 1474 N N . MET A 1 178 ? 4.786 -4.544 2.726 1.00 60.56 178 MET A N 1
ATOM 1475 C CA . MET A 1 178 ? 3.708 -5.325 2.119 1.00 60.56 178 MET A CA 1
ATOM 1476 C C . MET A 1 178 ? 3.669 -6.746 2.674 1.00 60.56 178 MET A C 1
ATOM 1478 O O . MET A 1 178 ? 2.587 -7.257 2.956 1.00 60.56 178 MET A O 1
ATOM 1482 N N . ILE A 1 179 ? 4.828 -7.379 2.884 1.00 64.31 179 ILE A N 1
ATOM 1483 C CA . ILE A 1 179 ? 4.926 -8.680 3.560 1.00 64.31 179 ILE A CA 1
ATOM 1484 C C . ILE A 1 179 ? 4.428 -8.557 5.001 1.00 64.31 179 ILE A C 1
ATOM 1486 O O . ILE A 1 179 ? 3.629 -9.385 5.435 1.00 64.31 179 ILE A O 1
ATOM 1490 N N . ASP A 1 180 ? 4.840 -7.520 5.730 1.00 63.62 180 ASP A N 1
ATOM 1491 C CA . ASP A 1 180 ? 4.372 -7.270 7.093 1.00 63.62 180 ASP A CA 1
ATOM 1492 C C . ASP A 1 180 ? 2.865 -6.987 7.122 1.00 63.62 180 ASP A C 1
ATOM 1494 O O . ASP A 1 180 ? 2.136 -7.593 7.907 1.00 63.62 180 ASP A O 1
ATOM 1498 N N . ALA A 1 181 ? 2.352 -6.170 6.200 1.00 61.78 181 ALA A N 1
ATOM 1499 C CA . ALA A 1 181 ? 0.925 -5.898 6.061 1.00 61.78 181 ALA A CA 1
ATOM 1500 C C . ALA A 1 181 ? 0.129 -7.162 5.698 1.00 61.78 181 ALA A C 1
ATOM 1502 O O . ALA A 1 181 ? -0.943 -7.394 6.263 1.00 61.78 181 ALA A O 1
ATOM 1503 N N . ALA A 1 182 ? 0.653 -8.015 4.813 1.00 60.25 182 ALA A N 1
ATOM 1504 C CA . ALA A 1 182 ? 0.055 -9.296 4.453 1.00 60.25 182 ALA A CA 1
ATOM 1505 C C . ALA A 1 182 ? 0.034 -10.250 5.657 1.00 60.25 182 ALA A C 1
ATOM 1507 O O . ALA A 1 182 ? -1.034 -10.750 6.014 1.00 60.25 182 ALA A O 1
ATOM 1508 N N . CYS A 1 183 ? 1.159 -10.433 6.350 1.00 67.75 183 CYS A N 1
ATOM 1509 C CA . CYS A 1 183 ? 1.253 -11.218 7.585 1.00 67.75 183 CYS A CA 1
ATOM 1510 C C . CYS A 1 183 ? 0.291 -10.698 8.659 1.00 67.75 183 CYS A C 1
ATOM 1512 O O . CYS A 1 183 ? -0.492 -11.467 9.226 1.00 67.75 183 CYS A O 1
ATOM 1514 N N . CYS A 1 184 ? 0.270 -9.383 8.881 1.00 65.94 184 CYS A N 1
ATOM 1515 C CA . CYS A 1 184 ? -0.666 -8.719 9.776 1.00 65.94 184 CYS A CA 1
ATOM 1516 C C . CYS A 1 184 ? -2.110 -8.994 9.358 1.00 65.94 184 CYS A C 1
ATOM 1518 O O . CYS A 1 184 ? -2.922 -9.359 10.200 1.00 65.94 184 CYS A O 1
ATOM 1520 N N . SER A 1 185 ? -2.457 -8.885 8.076 1.00 60.84 185 SER A N 1
ATOM 1521 C CA . SER A 1 185 ? -3.821 -9.123 7.589 1.00 60.84 185 SER A CA 1
ATOM 1522 C C . SER A 1 185 ? -4.268 -10.583 7.749 1.00 60.84 185 SER A C 1
ATOM 1524 O O . SER A 1 185 ? -5.433 -10.830 8.078 1.00 60.84 185 SER A O 1
ATOM 1526 N N . ILE A 1 186 ? -3.355 -11.553 7.611 1.00 71.06 186 ILE A N 1
ATOM 1527 C CA . ILE A 1 186 ? -3.603 -12.980 7.874 1.00 71.06 186 ILE A CA 1
ATOM 1528 C C . ILE A 1 186 ? -3.843 -13.205 9.370 1.00 71.06 186 ILE A C 1
ATOM 1530 O O . ILE A 1 186 ? -4.826 -13.851 9.750 1.00 71.06 186 ILE A O 1
ATOM 1534 N N . LEU A 1 187 ? -2.995 -12.636 10.230 1.00 69.50 187 LEU A N 1
ATOM 1535 C CA . LEU A 1 187 ? -3.150 -12.698 11.686 1.00 69.50 187 LEU A CA 1
ATOM 1536 C C . LEU A 1 187 ? -4.458 -12.036 12.132 1.00 69.50 187 LEU A C 1
ATOM 1538 O O . LEU A 1 187 ? -5.238 -12.639 12.870 1.00 69.50 187 LEU A O 1
ATOM 1542 N N . TYR A 1 188 ? -4.754 -10.839 11.625 1.00 65.94 188 TYR A N 1
ATOM 1543 C CA . TYR A 1 188 ? -5.996 -10.123 11.896 1.00 65.94 188 TYR A CA 1
ATOM 1544 C C . TYR A 1 188 ? -7.207 -10.911 11.420 1.00 65.94 188 TYR A C 1
ATOM 1546 O O . TYR A 1 188 ? -8.159 -11.052 12.179 1.00 65.94 188 TYR A O 1
ATOM 1554 N N . SER A 1 189 ? -7.174 -11.488 10.219 1.00 64.69 189 SER A N 1
ATOM 1555 C CA . SER A 1 189 ? -8.250 -12.358 9.732 1.00 64.69 189 SER A CA 1
ATOM 1556 C C . SER A 1 189 ? -8.444 -13.566 10.647 1.00 64.69 189 SER A C 1
ATOM 1558 O O . SER A 1 189 ? -9.573 -13.896 11.000 1.00 64.69 189 SER A O 1
ATOM 1560 N N . SER A 1 190 ? -7.354 -14.175 11.113 1.00 70.38 190 SER A N 1
ATOM 1561 C CA . SER A 1 190 ? -7.384 -15.332 12.015 1.00 70.38 190 SER A CA 1
ATOM 1562 C C . SER A 1 190 ? -7.949 -14.996 13.399 1.00 70.38 190 SER A C 1
ATOM 1564 O O . SER A 1 190 ? -8.672 -15.806 13.977 1.00 70.38 190 SER A O 1
ATOM 1566 N N . ILE A 1 191 ? -7.662 -13.803 13.928 1.00 68.06 191 ILE A N 1
ATOM 1567 C CA . ILE A 1 191 ? -8.142 -13.324 15.237 1.00 68.06 191 ILE A CA 1
ATOM 1568 C C . ILE A 1 191 ? -9.590 -12.817 15.148 1.00 68.06 191 ILE A C 1
ATOM 1570 O O . ILE A 1 191 ? -10.424 -13.125 16.005 1.00 68.06 191 ILE A O 1
ATOM 1574 N N . LEU A 1 192 ? -9.909 -12.047 14.106 1.00 62.09 192 LEU A N 1
ATOM 1575 C CA . LEU A 1 192 ? -11.215 -11.411 13.926 1.00 62.09 192 LEU A CA 1
ATOM 1576 C C . LEU A 1 192 ? -12.292 -12.409 13.493 1.00 62.09 192 LEU A C 1
ATOM 1578 O O . LEU A 1 192 ? -13.443 -12.251 13.896 1.00 62.09 192 LEU A O 1
ATOM 1582 N N . LEU A 1 193 ? -11.939 -13.436 12.711 1.00 64.00 193 LEU A N 1
ATOM 1583 C CA . LEU A 1 193 ? -12.885 -14.446 12.212 1.00 64.00 193 LEU A CA 1
ATOM 1584 C C . LEU A 1 193 ? -12.954 -15.705 13.089 1.00 64.00 193 LEU A C 1
ATOM 1586 O O . LEU A 1 193 ? -13.841 -16.540 12.895 1.00 64.00 193 LEU A O 1
ATOM 1590 N N . LYS A 1 194 ? -12.085 -15.852 14.098 1.00 55.91 194 LYS A N 1
ATOM 1591 C CA . LYS A 1 194 ? -12.249 -16.896 15.118 1.00 55.91 194 LYS A CA 1
ATOM 1592 C C . LYS A 1 194 ? -13.444 -16.568 16.022 1.00 55.91 194 LYS A C 1
ATOM 1594 O O . LYS A 1 194 ? -13.295 -15.880 17.029 1.00 55.91 194 LYS A O 1
ATOM 1599 N N . ARG A 1 195 ? -14.623 -17.143 15.738 1.00 50.16 195 ARG A N 1
ATOM 1600 C CA . ARG A 1 195 ? -15.577 -17.533 16.800 1.00 50.16 195 ARG A CA 1
ATOM 1601 C C . ARG A 1 195 ? -16.616 -18.579 16.372 1.00 50.16 195 ARG A C 1
ATOM 1603 O O . ARG A 1 195 ? -17.616 -18.249 15.746 1.00 50.16 195 ARG A O 1
ATOM 1610 N N . LYS A 1 196 ? -16.398 -19.822 16.824 1.00 43.09 196 LYS A N 1
ATOM 1611 C CA . LYS A 1 196 ? -17.359 -20.733 17.494 1.00 43.09 196 LYS A CA 1
ATOM 1612 C C . LYS A 1 196 ? -16.671 -22.090 17.697 1.00 43.09 196 LYS A C 1
ATOM 1614 O O . LYS A 1 196 ? -16.712 -22.936 16.816 1.00 43.09 196 LYS A O 1
ATOM 1619 N N . GLY A 1 197 ? -16.006 -22.284 18.838 1.00 44.00 197 GLY A N 1
ATOM 1620 C CA . GLY A 1 197 ? -15.450 -23.606 19.144 1.00 44.00 197 GLY A CA 1
ATOM 1621 C C . GLY A 1 197 ? -14.473 -23.746 20.308 1.00 44.00 197 GLY A C 1
ATOM 1622 O O . GLY A 1 197 ? -13.843 -24.783 20.376 1.00 44.00 197 GLY A O 1
ATOM 1623 N N . SER A 1 198 ? -14.300 -22.771 21.207 1.00 40.03 198 SER A N 1
ATOM 1624 C CA . SER A 1 198 ? -13.751 -23.042 22.548 1.00 40.03 198 SER A CA 1
ATOM 1625 C C . SER A 1 198 ? -13.873 -21.795 23.422 1.00 40.03 198 SER A C 1
ATOM 1627 O O . SER A 1 198 ? -13.239 -20.784 23.145 1.00 40.03 198 SER A O 1
ATOM 1629 N N . ILE A 1 199 ? -14.820 -21.839 24.357 1.00 40.25 199 ILE A N 1
ATOM 1630 C CA . ILE A 1 199 ? -14.789 -21.401 25.765 1.00 40.25 199 ILE A CA 1
ATOM 1631 C C . ILE A 1 199 ? -16.233 -21.645 26.241 1.00 40.25 199 ILE A C 1
ATOM 1633 O O . ILE A 1 199 ? -17.087 -20.762 26.248 1.00 40.25 199 ILE A O 1
ATOM 1637 N N . LYS A 1 200 ? -16.538 -22.910 26.549 1.00 35.84 200 LYS A N 1
ATOM 1638 C CA . LYS A 1 200 ? -17.386 -23.229 27.699 1.00 35.84 200 LYS A CA 1
ATOM 1639 C C . LYS A 1 200 ? -16.399 -23.482 28.833 1.00 35.84 200 LYS A C 1
ATOM 1641 O O . LYS A 1 200 ? -15.922 -24.598 28.986 1.00 35.84 200 LYS A O 1
ATOM 1646 N N . VAL A 1 201 ? -16.044 -22.440 29.571 1.00 38.88 201 VAL A N 1
ATOM 1647 C CA . VAL A 1 201 ? -15.439 -22.593 30.894 1.00 38.88 201 VAL A CA 1
ATOM 1648 C C . VAL A 1 201 ? -16.356 -21.848 31.846 1.00 38.88 201 VAL A C 1
ATOM 1650 O O . VAL A 1 201 ? -16.452 -20.629 31.780 1.00 38.88 201 VAL A O 1
ATOM 1653 N N . GLY A 1 202 ? -17.091 -22.631 32.634 1.00 33.84 202 GLY A N 1
ATOM 1654 C CA . GLY A 1 202 ? -17.685 -22.250 33.912 1.00 33.84 202 GLY A CA 1
ATOM 1655 C C . GLY A 1 202 ? -18.589 -21.023 33.932 1.00 33.84 202 GLY A C 1
ATOM 1656 O O . GLY A 1 202 ? -18.147 -19.919 34.231 1.00 33.84 202 GLY A O 1
ATOM 1657 N N . SER A 1 203 ? -19.897 -21.246 33.801 1.00 38.84 203 SER A N 1
ATOM 1658 C CA . SER A 1 203 ? -20.839 -20.506 34.638 1.00 38.84 203 SER A CA 1
ATOM 1659 C C . SER A 1 203 ? -20.518 -20.825 36.100 1.00 38.84 203 SER A C 1
ATOM 1661 O O . SER A 1 203 ? -20.768 -21.943 36.544 1.00 38.84 203 SER A O 1
ATOM 1663 N N . ASN A 1 204 ? -19.872 -19.886 36.780 1.00 34.84 204 ASN A N 1
ATOM 1664 C CA . ASN A 1 204 ? -19.936 -19.602 38.216 1.00 34.84 204 ASN A CA 1
ATOM 1665 C C . ASN A 1 204 ? -18.651 -18.872 38.590 1.00 34.84 204 ASN A C 1
ATOM 1667 O O . ASN A 1 204 ? -17.644 -19.491 38.903 1.00 34.84 204 ASN A O 1
ATOM 1671 N N . ASN A 1 205 ? -18.697 -17.545 38.538 1.00 31.48 205 ASN A N 1
ATOM 1672 C CA . ASN A 1 205 ? -18.255 -16.756 39.675 1.00 31.48 205 ASN A CA 1
ATOM 1673 C C . ASN A 1 205 ? -18.963 -15.407 39.632 1.00 31.48 205 ASN A C 1
ATOM 1675 O O . ASN A 1 205 ? -18.879 -14.645 38.670 1.00 31.48 205 ASN A O 1
ATOM 1679 N N . GLN A 1 206 ? -19.733 -15.199 40.694 1.00 32.56 206 GLN A N 1
ATOM 1680 C CA . GLN A 1 206 ? -20.386 -13.965 41.075 1.00 32.56 206 GLN A CA 1
ATOM 1681 C C . GLN A 1 206 ? -19.371 -12.817 41.044 1.00 32.56 206 GLN A C 1
ATOM 1683 O O . GLN A 1 206 ? -18.397 -12.826 41.790 1.00 32.56 206 GLN A O 1
ATOM 1688 N N . PHE A 1 207 ? -19.630 -11.799 40.230 1.00 31.72 207 PHE A N 1
ATOM 1689 C CA . PHE A 1 207 ? -19.188 -10.447 40.553 1.00 31.72 207 PHE A CA 1
ATOM 1690 C C . PHE A 1 207 ? -20.358 -9.785 41.287 1.00 31.72 207 PHE A C 1
ATOM 1692 O O . PHE A 1 207 ? -21.407 -9.587 40.665 1.00 31.72 207 PHE A O 1
ATOM 1699 N N . PRO A 1 208 ? -20.259 -9.501 42.598 1.00 35.62 208 PRO A N 1
ATOM 1700 C CA . PRO A 1 208 ? -21.338 -8.834 43.297 1.00 35.62 208 PRO A CA 1
ATOM 1701 C C . PRO A 1 208 ? -21.413 -7.372 42.852 1.00 35.62 208 PRO A C 1
ATOM 1703 O O . PRO A 1 208 ? -20.439 -6.619 42.878 1.00 35.62 208 PRO A O 1
ATOM 1706 N N . HIS A 1 209 ? -22.620 -6.998 42.445 1.00 31.52 209 HIS A N 1
ATOM 1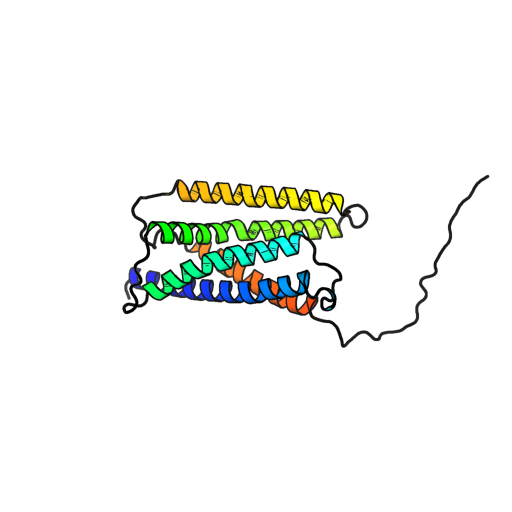707 C CA . HIS A 1 209 ? -23.095 -5.628 42.396 1.00 31.52 209 HIS A CA 1
ATOM 1708 C C . HIS A 1 209 ? -23.040 -4.969 43.792 1.00 31.52 209 HIS A C 1
ATOM 1710 O O . HIS A 1 209 ? -23.311 -5.607 44.804 1.00 31.52 209 HIS A O 1
ATOM 1716 N N . SER A 1 210 ? -22.830 -3.647 43.770 1.00 33.50 210 SER A N 1
ATOM 1717 C CA . SER A 1 210 ? -23.372 -2.617 44.679 1.00 33.50 210 SER A CA 1
ATOM 1718 C C . SER A 1 210 ? -22.905 -2.509 46.141 1.00 33.50 210 SER A C 1
ATOM 1720 O O . SER A 1 210 ? -23.276 -3.316 46.982 1.00 33.50 210 SER A O 1
ATOM 1722 N N . ALA A 1 211 ? -22.276 -1.367 46.451 1.00 37.56 211 ALA A N 1
ATOM 1723 C CA . ALA A 1 211 ? -22.646 -0.439 47.538 1.00 37.56 211 ALA A CA 1
ATOM 1724 C C . ALA A 1 211 ? -21.869 0.880 47.307 1.00 37.56 211 ALA A C 1
ATOM 1726 O O . ALA A 1 211 ? -20.666 0.947 47.515 1.00 37.56 211 ALA A O 1
ATOM 1727 N N . ILE A 1 212 ? -22.409 1.882 46.604 1.00 37.22 212 ILE A N 1
ATOM 1728 C CA . ILE A 1 212 ? -23.199 2.997 47.162 1.00 37.22 212 ILE A CA 1
ATOM 1729 C C . ILE A 1 212 ? -22.826 3.310 48.619 1.00 37.22 212 ILE A C 1
ATOM 1731 O O . ILE A 1 212 ? -23.468 2.827 49.544 1.00 37.22 212 ILE A O 1
ATOM 1735 N N . ILE A 1 213 ? -21.841 4.188 48.813 1.00 40.34 213 ILE A N 1
ATOM 1736 C CA . ILE A 1 213 ? -21.721 4.987 50.036 1.00 40.34 213 ILE A CA 1
ATOM 1737 C C . ILE A 1 213 ? -22.269 6.378 49.705 1.00 40.34 213 ILE A C 1
ATOM 1739 O O . ILE A 1 213 ? -21.588 7.223 49.130 1.00 40.34 213 ILE A O 1
ATOM 1743 N N . LYS A 1 214 ? -23.544 6.592 50.038 1.00 35.72 214 LYS A N 1
ATOM 1744 C CA . LYS A 1 214 ? -24.067 7.912 50.396 1.00 35.72 214 LYS A CA 1
ATOM 1745 C C . LYS A 1 214 ? -23.967 8.000 51.916 1.00 35.72 214 LYS A C 1
ATOM 1747 O O . LYS A 1 214 ? -24.722 7.315 52.596 1.00 35.72 214 LYS A O 1
ATOM 1752 N N . GLN A 1 215 ? -23.090 8.848 52.440 1.00 40.91 215 GLN A N 1
ATOM 1753 C CA . GLN A 1 215 ? -23.255 9.393 53.786 1.00 40.91 215 GLN A CA 1
ATOM 1754 C C . GLN A 1 215 ? -23.637 10.866 53.649 1.00 40.91 215 GLN A C 1
ATOM 1756 O O . GLN A 1 215 ? -22.852 11.700 53.211 1.00 40.91 215 GLN A O 1
ATOM 1761 N N . LYS A 1 216 ? -24.908 11.129 53.957 1.00 35.12 216 LYS A N 1
ATOM 1762 C CA . LYS A 1 216 ? -25.428 12.408 54.426 1.00 35.12 216 LYS A CA 1
ATOM 1763 C C . LYS A 1 216 ? -25.630 12.219 55.927 1.00 35.12 216 LYS A C 1
ATOM 1765 O O . LYS A 1 216 ? -26.418 11.353 56.304 1.00 35.12 216 LYS A O 1
ATOM 1770 N N . ASN A 1 217 ? -24.876 12.959 56.724 1.00 42.16 217 ASN A N 1
ATOM 1771 C CA . ASN A 1 217 ? -25.342 13.793 57.832 1.00 42.16 217 ASN A CA 1
ATOM 1772 C C . ASN A 1 217 ? -24.151 14.603 58.327 1.00 42.16 217 ASN A C 1
ATOM 1774 O O . ASN A 1 217 ? -23.110 13.974 58.611 1.00 42.16 217 ASN A O 1
#

Foldseek 3Di:
DDPVVVVLVVVLVLLVLLLVLLVLLLVLLVVVLCCQPPVCVQWPDNHDQVLVNVLSVVSNVLSVLLNVLSVQVNQCVDPVRDDDDDPVSNLVSLLSNLLCLVLNVLSVVLVVVLVVCCVVPVPPCDPVVSVVSVVVSVVVSVVSSVVSSVVSVVPDDPDDDVVPSDPVVSSVSSSVSSVVSSVVSVVCCVNTNDDDDDDPDDDDDDPDDDDDDDDDD

Sequence (217 aa):
MDRQSLKAYLSLFESCISLSSHFIAIALFSRLLYYAIFKRKVMSVGQLSHSMLAFMLSHVLLSCTSFWYLLYVIINWTPNFVISYNKQILYWLGLVDSNHIYITPIPVLFLTLDRCFSLAYPNNYGTKQRKIMLLFTFMLFVFVYFIFTLVNLMEFPLDVSSEFLSSNWGQFVEMFCMIDAACCSILYSSILLKRKGSIKVGSNNQFPHSAIIKQKN

Organism: NCBI:txid166011